Protein AF-A0A3B8MP23-F1 (afdb_monomer_lite)

pLDDT: mean 94.87, std 6.96, range [41.94, 98.75]

Structure (mmCIF, N/CA/C/O backbone):
data_AF-A0A3B8MP23-F1
#
_entry.id   AF-A0A3B8MP23-F1
#
loop_
_atom_site.group_PDB
_atom_site.id
_atom_site.type_symbol
_atom_site.label_atom_id
_atom_site.label_alt_id
_atom_site.label_comp_id
_atom_site.label_asym_id
_atom_site.label_entity_id
_atom_site.label_seq_id
_atom_site.pdbx_PDB_ins_code
_atom_site.Cartn_x
_atom_site.Cartn_y
_atom_site.Cartn_z
_atom_site.occupancy
_atom_site.B_iso_or_equiv
_atom_site.auth_seq_id
_atom_site.auth_comp_id
_atom_site.auth_asym_id
_atom_site.auth_atom_id
_atom_site.pdbx_PDB_model_num
ATOM 1 N N . MET A 1 1 ? -13.494 3.748 -15.669 1.00 80.06 1 MET A N 1
ATOM 2 C CA . MET A 1 1 ? -14.596 3.341 -16.572 1.00 80.06 1 MET A CA 1
ATOM 3 C C . MET A 1 1 ? -14.300 2.050 -17.335 1.00 80.06 1 MET A C 1
ATOM 5 O O . MET A 1 1 ? -15.055 1.112 -17.151 1.00 80.06 1 MET A O 1
ATOM 9 N N . ARG A 1 2 ? -13.201 1.937 -18.110 1.00 90.81 2 ARG A N 1
ATOM 10 C CA . ARG A 1 2 ? -12.877 0.705 -18.874 1.00 90.81 2 ARG A CA 1
ATOM 11 C C . ARG A 1 2 ? -12.898 -0.583 -18.031 1.00 90.81 2 ARG A C 1
ATOM 13 O O . ARG A 1 2 ? -13.580 -1.516 -18.419 1.00 90.81 2 ARG A O 1
ATOM 20 N N . ARG A 1 3 ? -12.248 -0.593 -16.856 1.00 88.31 3 ARG A N 1
ATOM 21 C CA . ARG A 1 3 ? -12.249 -1.756 -15.940 1.00 88.31 3 ARG A CA 1
ATOM 22 C C . ARG A 1 3 ? -13.638 -2.128 -15.401 1.00 88.31 3 ARG A C 1
ATOM 24 O O . ARG A 1 3 ? -13.903 -3.299 -15.177 1.00 88.31 3 ARG A O 1
ATOM 31 N N . CYS A 1 4 ? -14.535 -1.157 -15.227 1.00 91.81 4 CYS A N 1
ATOM 32 C CA . CYS A 1 4 ? -15.920 -1.446 -14.839 1.00 91.81 4 CYS A CA 1
ATOM 33 C C . CYS A 1 4 ? -16.707 -2.044 -16.006 1.00 91.81 4 CYS A C 1
ATOM 35 O O . CYS A 1 4 ? -17.443 -3.003 -15.824 1.00 91.81 4 CYS A O 1
ATOM 37 N N . LEU A 1 5 ? -16.513 -1.505 -17.214 1.00 92.56 5 LEU A N 1
ATOM 38 C CA . LEU A 1 5 ? -17.157 -2.013 -18.427 1.00 92.56 5 LEU A CA 1
ATOM 39 C C . LEU A 1 5 ? -16.688 -3.433 -18.779 1.00 92.56 5 LEU A C 1
ATOM 41 O O . LEU A 1 5 ? -17.471 -4.213 -19.301 1.00 92.56 5 LEU A O 1
ATOM 45 N N . SER A 1 6 ? -15.436 -3.779 -18.468 1.00 92.25 6 SER A N 1
ATOM 46 C CA . SER A 1 6 ? -14.882 -5.123 -18.671 1.00 92.25 6 SER A CA 1
ATOM 47 C C . SER A 1 6 ? -15.154 -6.094 -17.516 1.00 92.25 6 SER A C 1
ATOM 49 O O . SER A 1 6 ? -14.561 -7.170 -17.489 1.00 92.25 6 SER A O 1
ATOM 51 N N . GLY A 1 7 ? -15.960 -5.716 -16.515 1.00 90.50 7 GLY A N 1
ATOM 52 C CA . GLY A 1 7 ? -16.263 -6.561 -15.350 1.00 90.50 7 GLY A CA 1
ATOM 53 C C . GLY A 1 7 ? -15.103 -6.766 -14.366 1.00 90.50 7 GLY A C 1
ATOM 54 O O . GLY A 1 7 ? -15.263 -7.456 -13.368 1.00 90.50 7 GLY A O 1
ATOM 55 N N . HIS A 1 8 ? -13.946 -6.140 -14.594 1.00 88.62 8 HIS A N 1
ATOM 56 C CA . HIS A 1 8 ? -12.784 -6.228 -13.701 1.00 88.62 8 HIS A CA 1
ATOM 57 C C . HIS A 1 8 ? -12.941 -5.381 -12.435 1.00 88.62 8 HIS A C 1
ATOM 59 O O . HIS A 1 8 ? -12.138 -5.460 -11.518 1.00 88.62 8 HIS A O 1
ATOM 65 N N . THR A 1 9 ? -13.902 -4.472 -12.370 1.00 94.69 9 THR A N 1
ATOM 66 C CA . THR A 1 9 ? -14.163 -3.706 -11.151 1.00 94.69 9 THR A CA 1
ATOM 67 C C . THR A 1 9 ? -15.654 -3.573 -11.003 1.00 94.69 9 THR A C 1
ATOM 69 O O . THR A 1 9 ? -16.289 -2.962 -11.862 1.00 94.69 9 THR A O 1
ATOM 72 N N . ASN A 1 10 ? -16.200 -4.122 -9.924 1.00 95.81 10 ASN A N 1
ATOM 73 C CA . ASN A 1 10 ? -17.618 -4.019 -9.640 1.00 95.81 10 ASN A CA 1
ATOM 74 C C . ASN A 1 10 ? -17.969 -2.540 -9.382 1.00 95.81 10 ASN A C 1
ATOM 76 O O . ASN A 1 10 ? -17.454 -1.946 -8.431 1.00 95.81 10 ASN A O 1
ATOM 80 N N . PRO A 1 11 ? -18.797 -1.899 -10.228 1.00 94.88 11 PRO A N 1
ATOM 81 C CA . PRO A 1 11 ? -19.177 -0.504 -10.026 1.00 94.88 11 PRO A CA 1
ATOM 82 C C . PRO A 1 11 ? -20.222 -0.328 -8.915 1.00 94.88 11 PRO A C 1
ATOM 84 O O . PRO A 1 11 ? -20.501 0.807 -8.536 1.00 94.88 11 PRO A O 1
ATOM 87 N N . ARG A 1 12 ? -20.827 -1.420 -8.430 1.00 95.25 12 ARG A N 1
ATOM 88 C CA . ARG A 1 12 ? -21.842 -1.446 -7.369 1.00 95.25 12 ARG A CA 1
ATOM 89 C C . ARG A 1 12 ? -21.521 -2.577 -6.379 1.00 95.25 12 ARG A C 1
ATOM 91 O O . ARG A 1 12 ? -22.248 -3.567 -6.345 1.00 95.25 12 ARG A O 1
ATOM 98 N N . PRO A 1 13 ? -20.401 -2.480 -5.645 1.00 96.19 13 PRO A N 1
ATOM 99 C CA . PRO A 1 13 ? -20.026 -3.509 -4.689 1.00 96.19 13 PRO A CA 1
ATOM 100 C C . PRO A 1 13 ? -20.989 -3.512 -3.501 1.00 96.19 13 PRO A C 1
ATOM 102 O O . PRO A 1 13 ? -21.298 -2.460 -2.942 1.00 96.19 13 PRO A O 1
ATOM 105 N N . GLU A 1 14 ? -21.430 -4.701 -3.108 1.00 96.94 14 GLU A N 1
ATOM 106 C CA . GLU A 1 14 ? -22.029 -4.935 -1.793 1.00 96.94 14 GLU A CA 1
ATOM 107 C C . GLU A 1 14 ? -20.888 -5.225 -0.820 1.00 96.94 14 GLU A C 1
ATOM 109 O O . GLU A 1 14 ? -20.175 -6.209 -0.999 1.00 96.94 14 GLU A O 1
ATOM 114 N N . ILE A 1 15 ? -20.661 -4.322 0.133 1.00 98.06 15 ILE A N 1
ATOM 115 C CA . ILE A 1 15 ? -19.563 -4.433 1.097 1.00 98.06 15 ILE A CA 1
ATOM 116 C C . ILE A 1 15 ? -20.078 -5.122 2.349 1.00 98.06 15 ILE A C 1
ATOM 118 O O . ILE A 1 15 ? -21.081 -4.690 2.917 1.00 98.06 15 ILE A O 1
ATOM 122 N N . GLU A 1 16 ? -19.365 -6.150 2.796 1.00 98.31 16 GLU A N 1
ATOM 123 C CA . GLU A 1 16 ? -19.771 -6.976 3.929 1.00 98.31 16 GLU A CA 1
ATOM 124 C C . GLU A 1 16 ? -18.613 -7.168 4.913 1.00 98.31 16 GLU A C 1
ATOM 126 O O . GLU A 1 16 ? -17.471 -7.400 4.513 1.00 98.31 16 GLU A O 1
ATOM 131 N N . ILE A 1 17 ? -18.906 -7.093 6.213 1.00 98.44 17 ILE A N 1
ATOM 132 C CA . ILE A 1 17 ? -18.001 -7.583 7.256 1.00 98.44 17 ILE A CA 1
ATOM 133 C C . ILE A 1 17 ? -18.239 -9.087 7.376 1.00 98.44 17 ILE A C 1
ATOM 135 O O . ILE A 1 17 ? -19.299 -9.513 7.823 1.00 98.44 17 ILE A O 1
ATOM 139 N N . ILE A 1 18 ? -17.255 -9.880 6.962 1.00 98.19 18 ILE A N 1
ATOM 140 C CA . ILE A 1 18 ? -17.380 -11.342 6.858 1.00 98.19 18 ILE A CA 1
ATOM 141 C C . ILE A 1 18 ? -16.765 -12.091 8.044 1.00 98.19 18 ILE A C 1
ATOM 143 O O . ILE A 1 18 ? -16.991 -13.287 8.200 1.00 98.19 18 ILE A O 1
ATOM 147 N N . ASP A 1 19 ? -15.949 -11.408 8.846 1.00 98.12 19 ASP A N 1
ATOM 148 C CA . ASP A 1 19 ? -15.354 -11.938 10.072 1.00 98.12 19 ASP A CA 1
ATOM 149 C C . ASP A 1 19 ? -14.900 -10.776 10.963 1.00 98.12 19 ASP A C 1
ATOM 151 O O . ASP A 1 19 ? -14.381 -9.769 10.469 1.00 98.12 19 ASP A O 1
ATOM 155 N N . GLU A 1 20 ? -15.084 -10.889 12.274 1.00 98.38 20 GLU A N 1
ATOM 156 C CA . GLU A 1 20 ? -14.651 -9.863 13.217 1.00 98.38 20 GLU A CA 1
ATOM 157 C C . GLU A 1 20 ? -14.448 -10.399 14.635 1.00 98.38 20 GLU A C 1
ATOM 159 O O . GLU A 1 20 ? -15.075 -11.355 15.088 1.00 98.38 20 GLU A O 1
ATOM 164 N N . GLY A 1 21 ? -13.583 -9.714 15.377 1.00 98.19 21 GLY A N 1
ATOM 165 C CA . GLY A 1 21 ? -13.400 -9.928 16.805 1.00 98.19 21 GLY A CA 1
ATOM 166 C C . GLY A 1 21 ? -13.195 -8.609 17.541 1.00 98.19 21 GLY A C 1
ATOM 167 O O . GLY A 1 21 ? -13.373 -7.535 16.959 1.00 98.19 21 GLY A O 1
ATOM 168 N N . PRO A 1 22 ? -12.788 -8.652 18.821 1.00 98.31 22 PRO A N 1
ATOM 169 C CA . PRO A 1 22 ? -12.603 -7.439 19.615 1.00 98.31 22 PRO A CA 1
ATOM 170 C C . PRO A 1 22 ? -11.593 -6.455 19.007 1.00 98.31 22 PRO A C 1
ATOM 172 O O . PRO A 1 22 ? -11.803 -5.254 19.082 1.00 98.31 22 PRO A O 1
ATOM 175 N N . ALA A 1 23 ? -10.527 -6.959 18.375 1.00 98.38 23 ALA A N 1
ATOM 176 C CA . ALA A 1 23 ? -9.409 -6.162 17.859 1.00 98.38 23 ALA A CA 1
ATOM 177 C C . ALA A 1 23 ? -9.134 -6.384 16.357 1.00 98.38 23 ALA A C 1
ATOM 179 O O . ALA A 1 23 ? -8.046 -6.079 15.868 1.00 98.38 23 ALA A O 1
ATOM 180 N N . TYR A 1 24 ? -10.084 -6.944 15.603 1.00 98.44 24 TYR A N 1
ATOM 181 C CA . TYR A 1 24 ? -9.932 -7.083 14.154 1.00 98.44 24 TYR A CA 1
ATOM 182 C C . TYR A 1 24 ? -11.270 -7.077 13.417 1.00 98.44 24 TYR A C 1
ATOM 184 O O . TYR A 1 24 ? -12.317 -7.363 14.002 1.00 98.44 24 TYR A O 1
ATOM 192 N N . VAL A 1 25 ? -11.212 -6.771 12.123 1.00 98.56 25 VAL A N 1
ATOM 193 C CA . VAL A 1 25 ? -12.331 -6.860 11.180 1.00 98.56 25 VAL A CA 1
ATOM 194 C C . VAL A 1 25 ? -11.817 -7.301 9.808 1.00 98.56 25 VAL A C 1
ATOM 196 O O . VAL A 1 25 ? -10.731 -6.897 9.375 1.00 98.56 25 VAL A O 1
ATOM 199 N N . LYS A 1 26 ? -12.592 -8.131 9.113 1.00 98.50 26 LYS A N 1
ATOM 200 C CA . LYS A 1 26 ? -12.351 -8.554 7.736 1.00 98.50 26 LYS A CA 1
ATOM 201 C C . LYS A 1 26 ? -13.533 -8.160 6.864 1.00 98.50 26 LYS A C 1
ATOM 203 O O . LYS A 1 26 ? -14.663 -8.571 7.112 1.00 98.50 26 LYS A O 1
ATOM 208 N N . VAL A 1 27 ? -13.248 -7.378 5.832 1.00 98.56 27 VAL A N 1
ATOM 209 C CA . VAL A 1 27 ? -14.234 -6.806 4.915 1.00 98.56 27 VAL A CA 1
ATOM 210 C C . VAL A 1 27 ? -14.093 -7.447 3.538 1.00 98.56 27 VAL A C 1
ATOM 212 O O . VAL A 1 27 ? -12.995 -7.470 2.981 1.00 98.56 27 VAL A O 1
ATOM 215 N N . ASP A 1 28 ? -15.187 -7.937 2.962 1.00 97.94 28 ASP A N 1
ATOM 216 C CA . ASP A 1 28 ? -15.267 -8.262 1.537 1.00 97.94 28 ASP A CA 1
ATOM 217 C C . ASP A 1 28 ? -15.776 -7.039 0.762 1.00 97.94 28 ASP A C 1
ATOM 219 O O . ASP A 1 28 ? -16.834 -6.488 1.059 1.00 97.94 28 ASP A O 1
ATOM 223 N N . ASN A 1 29 ? -14.988 -6.579 -0.214 1.00 97.50 29 ASN A N 1
ATOM 224 C CA . ASN A 1 29 ? -15.309 -5.423 -1.052 1.00 97.50 29 ASN A CA 1
ATOM 225 C C . ASN A 1 29 ? -15.947 -5.810 -2.400 1.00 97.50 29 ASN A C 1
ATOM 227 O O . ASN A 1 29 ? -16.097 -4.950 -3.273 1.00 97.50 29 ASN A O 1
ATOM 231 N N . ASN A 1 30 ? -16.273 -7.090 -2.609 1.00 96.75 30 ASN A N 1
ATOM 232 C CA . ASN A 1 30 ? -17.023 -7.613 -3.753 1.00 96.75 30 ASN A CA 1
ATOM 233 C C . ASN A 1 30 ? -16.490 -7.118 -5.114 1.00 96.75 30 ASN A C 1
ATOM 235 O O . ASN A 1 30 ? -17.216 -6.607 -5.973 1.00 96.75 30 ASN A O 1
ATOM 239 N N . GLY A 1 31 ? -15.167 -7.171 -5.285 1.00 95.25 31 GLY A N 1
ATOM 240 C CA . GLY A 1 31 ? -14.475 -6.771 -6.511 1.00 95.25 31 GLY A CA 1
ATOM 241 C C . GLY A 1 31 ? -14.528 -5.271 -6.823 1.00 95.25 31 GLY A C 1
ATOM 242 O O . GLY A 1 31 ? -14.194 -4.873 -7.944 1.00 95.25 31 GLY A O 1
ATOM 243 N N . GLY A 1 32 ? -14.980 -4.438 -5.886 1.00 95.88 32 GLY A N 1
ATOM 244 C CA . GLY A 1 32 ? -15.171 -3.005 -6.063 1.00 95.88 32 GLY A CA 1
ATOM 245 C C . GLY A 1 32 ? -13.888 -2.181 -6.004 1.00 95.88 32 GLY A C 1
ATOM 246 O O . GLY A 1 32 ? -12.781 -2.680 -5.784 1.00 95.88 32 GLY A O 1
ATOM 247 N N . PHE A 1 33 ? -14.036 -0.866 -6.171 1.00 95.81 33 PHE A N 1
ATOM 248 C CA . PHE A 1 33 ? -12.954 0.076 -5.888 1.00 95.81 33 PHE A CA 1
ATOM 249 C C . PHE A 1 33 ? -12.534 -0.036 -4.424 1.00 95.81 33 PHE A C 1
ATOM 251 O O . PHE A 1 33 ? -13.392 -0.001 -3.543 1.00 95.81 33 PHE A O 1
ATOM 258 N N . GLY A 1 34 ? -11.228 -0.115 -4.160 1.00 95.56 34 GLY A N 1
ATOM 259 C CA . GLY A 1 34 ? -10.740 -0.354 -2.801 1.00 95.56 34 GLY A CA 1
ATOM 260 C C . GLY A 1 34 ? -11.079 0.752 -1.811 1.00 95.56 34 GLY A C 1
ATOM 261 O O . GLY A 1 34 ? -11.142 0.497 -0.619 1.00 95.56 34 GLY A O 1
ATOM 262 N N . HIS A 1 35 ? -11.391 1.951 -2.306 1.00 96.81 35 HIS A N 1
ATOM 263 C CA . HIS A 1 35 ? -11.775 3.094 -1.485 1.00 96.81 35 HIS A CA 1
ATOM 264 C C . HIS A 1 35 ? -12.904 2.796 -0.505 1.00 96.81 35 HIS A C 1
ATOM 266 O O . HIS A 1 35 ? -12.807 3.163 0.659 1.00 96.81 35 HIS A O 1
ATOM 272 N N . LEU A 1 36 ? -13.954 2.120 -0.965 1.00 96.12 36 LEU A N 1
ATOM 273 C CA . LEU A 1 36 ? -15.149 1.921 -0.156 1.00 96.12 36 LEU A CA 1
ATOM 274 C C . LEU A 1 36 ? -14.888 0.898 0.961 1.00 96.12 36 LEU A C 1
ATOM 276 O O . LEU A 1 36 ? -15.044 1.225 2.134 1.00 96.12 36 LEU A O 1
ATOM 280 N N . GLY A 1 37 ? -14.391 -0.294 0.619 1.00 97.56 37 GLY A N 1
ATOM 281 C CA . GLY A 1 37 ? -14.043 -1.318 1.607 1.00 97.56 37 GLY A CA 1
ATOM 282 C C . GLY A 1 37 ? -12.939 -0.885 2.576 1.00 97.56 37 GLY A C 1
ATOM 283 O O . GLY A 1 37 ? -12.996 -1.228 3.752 1.00 97.56 37 GLY A O 1
ATOM 284 N N . SER A 1 38 ? -11.960 -0.092 2.125 1.00 98.19 38 SER A N 1
ATOM 285 C CA . SER A 1 38 ? -10.907 0.441 3.001 1.00 98.19 38 SER A CA 1
ATOM 286 C C . SER A 1 38 ? -11.414 1.504 3.977 1.00 98.19 38 SER A C 1
ATOM 288 O O . SER A 1 38 ? -10.927 1.541 5.105 1.00 98.19 38 SER A O 1
ATOM 290 N N . VAL A 1 39 ? -12.400 2.325 3.591 1.00 98.44 39 VAL A N 1
ATOM 291 C CA . VAL A 1 39 ? -13.083 3.232 4.532 1.00 98.44 39 VAL A CA 1
ATOM 292 C C . VAL A 1 39 ? -13.805 2.419 5.603 1.00 98.44 39 VAL A C 1
ATOM 294 O O . VAL A 1 39 ? -13.525 2.620 6.781 1.00 98.44 39 VAL A O 1
ATOM 297 N N . VAL A 1 40 ? -14.628 1.441 5.205 1.00 98.44 40 VAL A N 1
ATOM 298 C CA . VAL A 1 40 ? -15.367 0.580 6.147 1.00 98.44 40 VAL A CA 1
ATOM 299 C C . VAL A 1 40 ? -14.412 -0.132 7.109 1.00 98.44 40 VAL A C 1
ATOM 301 O O . VAL A 1 40 ? -14.590 -0.074 8.322 1.00 98.44 40 VAL A O 1
ATOM 304 N N . ALA A 1 41 ? -13.345 -0.748 6.591 1.00 98.50 41 ALA A N 1
ATOM 305 C CA . ALA A 1 41 ? -12.372 -1.453 7.422 1.00 98.50 41 ALA A CA 1
ATOM 306 C C . ALA A 1 41 ? -11.655 -0.528 8.417 1.00 98.50 41 ALA A C 1
ATOM 308 O O . ALA A 1 41 ? -11.430 -0.924 9.560 1.00 98.50 41 ALA A O 1
ATOM 309 N N . MET A 1 42 ? -11.292 0.690 8.000 1.00 98.69 42 MET A N 1
ATOM 310 C CA . MET A 1 42 ? -10.618 1.651 8.872 1.00 98.69 42 MET A CA 1
ATOM 311 C C . MET A 1 42 ? -11.567 2.225 9.932 1.00 98.69 42 MET A C 1
ATOM 313 O O . MET A 1 42 ? -11.176 2.319 11.091 1.00 98.69 42 MET A O 1
ATOM 317 N N . GLU A 1 43 ? -12.815 2.556 9.582 1.00 98.62 43 GLU A N 1
ATOM 318 C CA . GLU A 1 43 ? -13.831 3.009 10.547 1.00 98.62 43 GLU A CA 1
ATOM 319 C C . GLU A 1 43 ? -14.076 1.952 11.626 1.00 98.62 43 GLU A C 1
ATOM 321 O O . GLU A 1 43 ? -13.949 2.242 12.817 1.00 98.62 43 GLU A O 1
ATOM 326 N N . SER A 1 44 ? -14.307 0.701 11.222 1.00 98.56 44 SER A N 1
ATOM 327 C CA . SER A 1 44 ? -14.486 -0.411 12.156 1.00 98.56 44 SER A CA 1
ATOM 328 C C . SER A 1 44 ? -13.240 -0.672 13.012 1.00 98.56 44 SER A C 1
ATOM 330 O O . SER A 1 44 ? -13.362 -0.984 14.198 1.00 98.56 44 SER A O 1
ATOM 332 N N . ALA A 1 45 ? -12.031 -0.526 12.457 1.00 98.69 45 ALA A N 1
ATOM 333 C CA . ALA A 1 45 ? -10.798 -0.652 13.233 1.00 98.69 45 ALA A CA 1
ATOM 334 C C . ALA A 1 45 ? -10.663 0.469 14.278 1.00 98.69 45 ALA A C 1
ATOM 336 O O . ALA A 1 45 ? -10.326 0.191 15.423 1.00 98.69 45 ALA A O 1
ATOM 337 N N . ILE A 1 46 ? -10.981 1.718 13.934 1.00 98.75 46 ILE A N 1
ATOM 338 C CA . ILE A 1 46 ? -10.965 2.853 14.873 1.00 98.75 46 ILE A CA 1
ATOM 339 C C . ILE A 1 46 ? -11.949 2.627 16.031 1.00 98.75 46 ILE A C 1
ATOM 341 O O . ILE A 1 46 ? -11.609 2.834 17.201 1.00 98.75 46 ILE A O 1
ATOM 345 N N . GLU A 1 47 ? -13.171 2.188 15.723 1.00 98.56 47 GLU A N 1
ATOM 346 C CA . GLU A 1 47 ? -14.191 1.899 16.736 1.00 98.56 47 GLU A CA 1
ATOM 347 C C . GLU A 1 47 ? -13.719 0.819 17.713 1.00 98.56 47 GLU A C 1
ATOM 349 O O . GLU A 1 47 ? -13.774 1.009 18.930 1.00 98.56 47 GLU A O 1
ATOM 354 N N . LYS A 1 48 ? -13.172 -0.281 17.188 1.00 98.69 48 LYS A N 1
ATOM 355 C CA . LYS A 1 48 ? -12.613 -1.375 17.991 1.00 98.69 48 LYS A CA 1
ATOM 356 C C . LYS A 1 48 ? -11.404 -0.927 18.814 1.00 98.69 48 LYS A C 1
ATOM 358 O O . LYS A 1 48 ? -11.357 -1.178 20.017 1.00 98.69 48 LYS A O 1
ATOM 363 N N . ALA A 1 49 ? -10.474 -0.186 18.210 1.00 98.62 49 ALA A N 1
ATOM 364 C CA . ALA A 1 49 ? -9.272 0.315 18.874 1.00 98.62 49 ALA A CA 1
ATOM 365 C C . ALA A 1 49 ? -9.588 1.238 20.063 1.00 98.62 49 ALA A C 1
ATOM 367 O O . ALA A 1 49 ? -8.828 1.257 21.027 1.00 98.62 49 ALA A O 1
ATOM 368 N N . THR A 1 50 ? -10.734 1.931 20.053 1.00 97.94 50 THR A N 1
ATOM 369 C CA . THR A 1 50 ? -11.209 2.714 21.211 1.00 97.94 50 THR A CA 1
ATOM 370 C C . THR A 1 50 ? -11.388 1.840 22.460 1.00 97.94 50 THR A C 1
ATOM 372 O O . THR A 1 50 ? -11.189 2.306 23.579 1.00 97.94 50 THR A O 1
ATOM 375 N N . GLN A 1 51 ? -11.762 0.570 22.283 1.00 97.06 51 GLN A N 1
ATOM 376 C CA . GLN A 1 51 ? -12.044 -0.368 23.373 1.00 97.06 51 GLN A CA 1
ATOM 377 C C . GLN A 1 51 ? -10.845 -1.264 23.700 1.00 97.06 51 GLN A C 1
ATOM 379 O O . GLN A 1 51 ? -10.656 -1.645 24.854 1.00 97.06 51 GLN A O 1
ATOM 384 N N . THR A 1 52 ? -10.038 -1.615 22.696 1.00 98.31 52 THR A N 1
ATOM 385 C CA . THR A 1 52 ? -8.952 -2.602 22.823 1.00 98.31 52 THR A CA 1
ATOM 386 C C . THR A 1 52 ? -7.548 -2.001 22.815 1.00 98.31 52 THR A C 1
ATOM 388 O O . THR A 1 52 ? -6.579 -2.721 23.044 1.00 98.31 52 THR A O 1
ATOM 391 N N . GLY A 1 53 ? -7.409 -0.707 22.517 1.00 98.06 53 GLY A N 1
ATOM 392 C CA . GLY A 1 53 ? -6.132 -0.002 22.357 1.00 98.06 53 GLY A CA 1
ATOM 393 C C . GLY A 1 53 ? -5.458 -0.200 20.994 1.00 98.06 53 GLY A C 1
ATOM 394 O O . GLY A 1 53 ? -4.677 0.645 20.568 1.00 98.06 53 GLY A O 1
ATOM 395 N N . VAL A 1 54 ? -5.768 -1.286 20.281 1.00 98.56 54 VAL A N 1
ATOM 396 C CA . VAL A 1 54 ? -5.296 -1.559 18.915 1.00 98.56 54 VAL A CA 1
ATOM 397 C C . VAL A 1 54 ? -6.324 -2.400 18.171 1.00 98.56 54 VAL A C 1
ATOM 399 O O . VAL A 1 54 ? -6.941 -3.292 18.758 1.00 98.56 54 VAL A O 1
ATOM 402 N N . ALA A 1 55 ? -6.493 -2.150 16.875 1.00 98.69 55 ALA A N 1
ATOM 403 C CA . ALA A 1 55 ? -7.257 -3.031 16.009 1.00 98.69 55 ALA A CA 1
ATOM 404 C C . ALA A 1 55 ? -6.729 -3.019 14.571 1.00 98.69 55 ALA A C 1
ATOM 406 O O . ALA A 1 55 ? -6.092 -2.059 14.140 1.00 98.69 55 ALA A O 1
ATOM 407 N N . ILE A 1 56 ? -7.006 -4.096 13.834 1.00 98.31 56 ILE A N 1
ATOM 408 C CA . ILE A 1 56 ? -6.590 -4.265 12.437 1.00 98.31 56 ILE A CA 1
ATOM 409 C C . ILE A 1 56 ? -7.819 -4.483 11.553 1.00 98.31 56 ILE A C 1
ATOM 411 O O . ILE A 1 56 ? -8.609 -5.396 11.786 1.00 98.31 56 ILE A O 1
ATOM 415 N N . GLY A 1 57 ? -7.947 -3.671 10.505 1.00 98.38 57 GLY A N 1
ATOM 416 C CA . GLY A 1 57 ? -8.913 -3.880 9.431 1.00 98.38 57 GLY A CA 1
ATOM 417 C C . GLY A 1 57 ? -8.254 -4.506 8.210 1.00 98.38 57 GLY A C 1
ATOM 418 O O . GLY A 1 57 ? -7.230 -4.023 7.732 1.00 98.38 57 GLY A O 1
ATOM 419 N N . THR A 1 58 ? -8.846 -5.576 7.689 1.00 98.25 58 THR A N 1
ATOM 420 C CA . THR A 1 58 ? -8.405 -6.244 6.460 1.00 98.25 58 THR A CA 1
ATOM 421 C C . THR A 1 58 ? -9.489 -6.176 5.395 1.00 98.25 58 THR A C 1
ATOM 423 O O . THR A 1 58 ? -10.673 -6.226 5.714 1.00 98.25 58 THR A O 1
ATOM 426 N N . VAL A 1 59 ? -9.094 -6.063 4.123 1.00 98.00 59 VAL A N 1
ATOM 427 C CA . VAL A 1 59 ? -10.030 -5.993 2.992 1.00 98.00 59 VAL A CA 1
ATOM 428 C C . VAL A 1 59 ? -9.648 -7.032 1.945 1.00 98.00 59 VAL A C 1
ATOM 430 O O . VAL A 1 59 ? -8.501 -7.066 1.499 1.00 98.00 59 VAL A O 1
ATOM 433 N N . ILE A 1 60 ? -10.609 -7.853 1.525 1.00 96.44 60 ILE A N 1
ATOM 434 C CA . ILE A 1 60 ? -10.477 -8.797 0.411 1.00 96.44 60 ILE A CA 1
ATOM 435 C C . ILE A 1 60 ? -11.324 -8.363 -0.785 1.00 96.44 60 ILE A C 1
ATOM 437 O O . ILE A 1 60 ? -12.170 -7.476 -0.684 1.00 96.44 60 ILE A O 1
ATOM 441 N N . GLN A 1 61 ? -11.049 -8.970 -1.943 1.00 93.94 61 GLN A N 1
ATOM 442 C CA . GLN A 1 61 ? -11.685 -8.631 -3.223 1.00 93.94 61 GLN A CA 1
ATOM 443 C C . GLN A 1 61 ? -11.653 -7.123 -3.528 1.00 93.94 61 GLN A C 1
ATOM 445 O O . GLN A 1 61 ? -12.588 -6.539 -4.072 1.00 93.94 61 GLN A O 1
ATOM 450 N N . SER A 1 62 ? -10.552 -6.477 -3.155 1.00 93.62 62 SER A N 1
ATOM 451 C CA . SER A 1 62 ? -10.353 -5.044 -3.315 1.00 93.62 62 SER A CA 1
ATOM 452 C C . SER A 1 62 ? -9.579 -4.745 -4.594 1.00 93.62 62 SER A C 1
ATOM 454 O O . SER A 1 62 ? -8.641 -5.461 -4.947 1.00 93.62 62 SER A O 1
ATOM 456 N N . ARG A 1 63 ? -9.957 -3.676 -5.298 1.00 93.25 63 ARG A N 1
ATOM 457 C CA . ARG A 1 63 ? -9.152 -3.093 -6.382 1.00 93.25 63 ARG A CA 1
ATOM 458 C C . ARG A 1 63 ? -8.385 -1.881 -5.860 1.00 93.25 63 ARG A C 1
ATOM 460 O O . ARG A 1 63 ? -8.345 -1.615 -4.665 1.00 93.25 63 ARG A O 1
ATOM 467 N N . HIS A 1 64 ? -7.773 -1.117 -6.760 1.00 93.12 64 HIS A N 1
ATOM 468 C CA . HIS A 1 64 ? -6.972 0.052 -6.398 1.00 93.12 64 HIS A CA 1
ATOM 469 C C . HIS A 1 64 ? -7.690 0.982 -5.397 1.00 93.12 64 HIS A C 1
ATOM 471 O O . HIS A 1 64 ? -8.812 1.431 -5.653 1.00 93.12 64 HIS A O 1
ATOM 477 N N . PHE A 1 65 ? -7.017 1.285 -4.285 1.00 94.88 65 PHE A N 1
ATOM 478 C CA . PHE A 1 65 ? -7.552 2.087 -3.178 1.00 94.88 65 PHE A CA 1
ATOM 479 C C . PHE A 1 65 ? -7.037 3.540 -3.150 1.00 94.88 65 PHE A C 1
ATOM 481 O O . PHE A 1 65 ? -7.231 4.255 -2.179 1.00 94.88 65 PHE A O 1
ATOM 488 N N . GLY A 1 66 ? -6.343 4.003 -4.189 1.00 94.69 66 GLY A N 1
ATOM 489 C CA . GLY A 1 66 ? -5.863 5.387 -4.230 1.00 94.69 66 GLY A CA 1
ATOM 490 C C . GLY A 1 66 ? -4.642 5.622 -3.340 1.00 94.69 66 GLY A C 1
ATOM 491 O O . GLY A 1 66 ? -3.777 4.755 -3.232 1.00 94.69 66 GLY A O 1
ATOM 492 N N . ALA A 1 67 ? -4.554 6.820 -2.761 1.00 95.94 67 ALA A N 1
ATOM 493 C CA . ALA A 1 67 ? -3.464 7.200 -1.867 1.00 95.94 67 ALA A CA 1
ATOM 494 C C . ALA A 1 67 ? -3.708 6.659 -0.451 1.00 95.94 67 ALA A C 1
ATOM 496 O O . ALA A 1 67 ? -4.797 6.840 0.105 1.00 95.94 67 ALA A O 1
ATOM 497 N N . ALA A 1 68 ? -2.699 5.997 0.114 1.00 97.62 68 ALA A N 1
ATOM 498 C CA . ALA A 1 68 ? -2.818 5.234 1.350 1.00 97.62 68 ALA A CA 1
ATOM 499 C C . ALA A 1 68 ? -2.998 6.139 2.579 1.00 97.62 68 ALA A C 1
ATOM 501 O O . ALA A 1 68 ? -3.705 5.763 3.518 1.00 97.62 68 ALA A O 1
ATOM 502 N N . PHE A 1 69 ? -2.438 7.357 2.552 1.00 97.62 69 PHE A N 1
ATOM 503 C CA . PHE A 1 69 ? -2.581 8.317 3.649 1.00 97.62 69 PHE A CA 1
ATOM 504 C C . PHE A 1 69 ? -4.036 8.666 3.957 1.00 97.62 69 PHE A C 1
ATOM 506 O O . PHE A 1 69 ? -4.337 8.988 5.101 1.00 97.62 69 PHE A O 1
ATOM 513 N N . ASN A 1 70 ? -4.950 8.575 2.980 1.00 98.06 70 ASN A N 1
ATOM 514 C CA . ASN A 1 70 ? -6.365 8.879 3.201 1.00 98.06 70 ASN A CA 1
ATOM 515 C C . ASN A 1 70 ? -6.952 8.032 4.336 1.00 98.06 70 ASN A C 1
ATOM 517 O O . ASN A 1 70 ? -7.694 8.561 5.158 1.00 98.06 70 ASN A O 1
ATOM 521 N N . TYR A 1 71 ? -6.578 6.751 4.406 1.00 98.56 71 TYR A N 1
ATOM 522 C CA . TYR A 1 71 ? -7.060 5.828 5.433 1.00 98.56 71 TYR A CA 1
ATOM 523 C C . TYR A 1 71 ? -6.315 6.019 6.749 1.00 98.56 71 TYR A C 1
ATOM 525 O O . TYR A 1 71 ? -6.942 6.103 7.799 1.00 98.56 71 TYR A O 1
ATOM 533 N N . ALA A 1 72 ? -4.987 6.166 6.709 1.00 98.62 72 ALA A N 1
ATOM 534 C CA . ALA A 1 72 ? -4.209 6.443 7.917 1.00 98.62 72 ALA A CA 1
ATOM 535 C C . ALA A 1 72 ? -4.700 7.732 8.616 1.00 98.62 72 ALA A C 1
ATOM 537 O O . ALA A 1 72 ? -4.892 7.767 9.831 1.00 98.62 72 ALA A O 1
ATOM 538 N N . MET A 1 73 ? -5.015 8.773 7.844 1.00 98.50 73 MET A N 1
ATOM 539 C CA . MET A 1 73 ? -5.543 10.031 8.368 1.00 98.50 73 MET A CA 1
ATOM 540 C C . MET A 1 73 ? -6.923 9.904 9.023 1.00 98.50 73 MET A C 1
ATOM 542 O O . MET A 1 73 ? -7.269 10.759 9.837 1.00 98.50 73 MET A O 1
ATOM 546 N N . MET A 1 74 ? -7.721 8.876 8.712 1.00 98.69 74 MET A N 1
ATOM 547 C CA . MET A 1 74 ? -9.007 8.659 9.389 1.00 98.69 74 MET A CA 1
ATOM 548 C C . MET A 1 74 ? -8.802 8.363 10.877 1.00 98.69 74 MET A C 1
ATOM 550 O O . MET A 1 74 ? -9.489 8.953 11.706 1.00 98.69 74 MET A O 1
ATOM 554 N N . ALA A 1 75 ? -7.821 7.519 11.215 1.00 98.62 75 ALA A N 1
ATOM 555 C CA . ALA A 1 75 ? -7.459 7.237 12.603 1.00 98.62 75 ALA A CA 1
ATOM 556 C C . ALA A 1 75 ? -6.805 8.456 13.266 1.00 98.62 75 ALA A C 1
ATOM 558 O O . ALA A 1 75 ? -7.171 8.824 14.379 1.00 98.62 75 ALA A O 1
ATOM 559 N N . CYS A 1 76 ? -5.932 9.163 12.540 1.00 98.38 76 CYS A N 1
ATOM 560 C CA . CYS A 1 76 ? -5.293 10.382 13.044 1.00 98.38 76 CYS A CA 1
ATOM 561 C C . CYS A 1 76 ? -6.304 11.465 13.450 1.00 98.38 76 CYS A C 1
ATOM 563 O O . CYS A 1 76 ? -6.138 12.105 14.483 1.00 98.38 76 CYS A O 1
ATOM 565 N N . LYS A 1 77 ? -7.397 11.632 12.692 1.00 97.44 77 LYS A N 1
ATOM 566 C CA . LYS A 1 77 ? -8.503 12.554 13.028 1.00 97.44 77 LYS A CA 1
ATOM 567 C C . LYS A 1 77 ? -9.268 12.171 14.299 1.00 97.44 77 LYS A C 1
ATOM 569 O O . LYS A 1 77 ? -10.101 12.941 14.767 1.00 97.44 77 LYS A O 1
ATOM 574 N N . ARG A 1 78 ? -9.028 10.973 14.825 1.00 98.06 78 ARG A N 1
ATOM 575 C CA . ARG A 1 78 ? -9.622 10.432 16.050 1.00 98.06 78 ARG A CA 1
ATOM 576 C C . ARG A 1 78 ? -8.592 10.321 17.175 1.00 98.06 78 ARG A C 1
ATOM 578 O O . ARG A 1 78 ? -8.837 9.586 18.123 1.00 98.06 78 ARG A O 1
ATOM 585 N N . ASP A 1 79 ? -7.484 11.057 17.056 1.00 97.75 79 ASP A N 1
ATOM 586 C CA . ASP A 1 79 ? -6.361 11.065 18.000 1.00 97.75 79 ASP A CA 1
ATOM 587 C C . ASP A 1 79 ? -5.718 9.676 18.180 1.00 97.75 79 ASP A C 1
ATOM 589 O O . ASP A 1 79 ? -5.297 9.274 19.261 1.00 97.75 79 ASP A O 1
ATOM 593 N N . MET A 1 80 ? -5.661 8.907 17.086 1.00 98.50 80 MET A N 1
ATOM 594 C CA . MET A 1 80 ? -5.049 7.578 17.029 1.00 98.50 80 MET A CA 1
ATOM 595 C C . MET A 1 80 ? -3.971 7.520 15.949 1.00 98.50 80 MET A C 1
ATOM 597 O O . MET 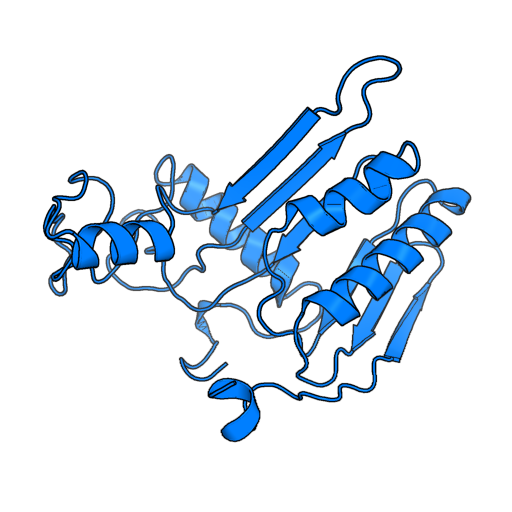A 1 80 ? -4.068 8.184 14.920 1.00 98.50 80 MET A O 1
ATOM 601 N N . ILE A 1 81 ? -2.965 6.665 16.128 1.00 98.75 81 ILE A N 1
ATOM 602 C CA . ILE A 1 81 ? -2.007 6.382 15.054 1.00 98.75 81 ILE A CA 1
ATOM 603 C C . ILE A 1 81 ? -2.706 5.562 13.969 1.00 98.75 81 ILE A C 1
ATOM 605 O O . ILE A 1 81 ? -3.205 4.467 14.224 1.00 98.75 81 ILE A O 1
ATOM 609 N N . GLY A 1 82 ? -2.710 6.083 12.746 1.00 98.62 82 GLY A N 1
ATOM 610 C CA . GLY A 1 82 ? -3.195 5.381 11.569 1.00 98.62 82 GLY A CA 1
ATOM 611 C C . GLY A 1 82 ? -2.079 4.703 10.798 1.00 98.62 82 GLY A C 1
ATOM 612 O O . GLY A 1 82 ? -1.012 5.281 10.594 1.00 98.62 82 GLY A O 1
ATOM 613 N N . TRP A 1 83 ? -2.358 3.498 10.313 1.00 98.31 83 TRP A N 1
ATOM 614 C CA . TRP A 1 83 ? -1.457 2.724 9.469 1.00 98.31 83 TRP A CA 1
ATOM 615 C C . TRP A 1 83 ? -2.243 2.077 8.333 1.00 98.31 83 TRP A C 1
ATOM 617 O O . TRP A 1 83 ? -3.266 1.435 8.567 1.00 98.31 83 TRP A O 1
ATOM 627 N N . ALA A 1 84 ? -1.783 2.265 7.098 1.00 98.19 84 ALA A N 1
ATOM 628 C CA . ALA A 1 84 ? -2.420 1.715 5.910 1.00 98.19 84 ALA A CA 1
ATOM 629 C C . ALA A 1 84 ? -1.382 1.106 4.964 1.00 98.19 84 ALA A C 1
ATOM 631 O O . ALA A 1 84 ? -0.365 1.723 4.647 1.00 98.19 84 ALA A O 1
ATOM 632 N N . ILE A 1 85 ? -1.666 -0.109 4.497 1.00 97.12 85 ILE A N 1
ATOM 633 C CA . ILE A 1 85 ? -0.846 -0.863 3.546 1.00 97.12 85 ILE A CA 1
ATOM 634 C C . ILE A 1 85 ? -1.757 -1.411 2.458 1.00 97.12 85 ILE A C 1
ATOM 636 O O . ILE A 1 85 ? -2.921 -1.729 2.698 1.00 97.12 85 ILE A O 1
ATOM 640 N N . SER A 1 86 ? -1.208 -1.557 1.258 1.00 94.75 86 SER A N 1
ATOM 641 C CA . SER A 1 86 ? -1.826 -2.361 0.214 1.00 94.75 86 SER A CA 1
ATOM 642 C C . SER A 1 86 ? -0.763 -3.103 -0.582 1.00 94.75 86 SER A C 1
ATOM 644 O O . SER A 1 86 ? 0.422 -2.774 -0.559 1.00 94.75 86 SER A O 1
ATOM 646 N N . SER A 1 87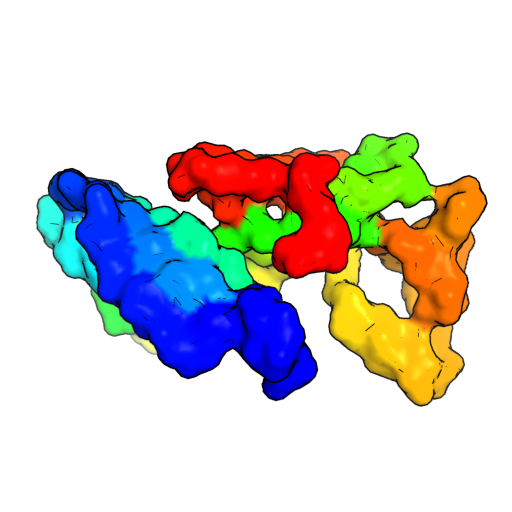 ? -1.206 -4.110 -1.311 1.00 93.31 87 SER A N 1
ATOM 647 C CA . SER A 1 87 ? -0.418 -4.858 -2.272 1.00 93.31 87 SER A CA 1
ATOM 648 C C . SER A 1 87 ? -0.892 -4.531 -3.686 1.00 93.31 87 SER A C 1
ATOM 650 O O . SER A 1 87 ? -2.083 -4.359 -3.943 1.00 93.31 87 SER A O 1
ATOM 652 N N . SER A 1 88 ? 0.027 -4.483 -4.642 1.00 91.38 88 SER A N 1
ATOM 653 C CA . SER A 1 88 ? -0.246 -4.110 -6.037 1.00 91.38 88 SER A CA 1
ATOM 654 C C . SER A 1 88 ? 0.081 -5.247 -7.009 1.00 91.38 88 SER A C 1
ATOM 656 O O . SER A 1 88 ? 0.418 -6.351 -6.590 1.00 91.38 88 SER A O 1
ATOM 658 N N . SER A 1 89 ? -0.097 -5.034 -8.312 1.00 90.75 89 SER A N 1
ATOM 659 C CA . SER A 1 89 ? 0.371 -5.980 -9.333 1.00 90.75 89 SER A CA 1
ATOM 660 C C . SER A 1 89 ? 1.912 -5.970 -9.409 1.00 90.75 89 SER A C 1
ATOM 662 O O . SER A 1 89 ? 2.522 -4.946 -9.075 1.00 90.75 89 SER A O 1
ATOM 664 N N . PRO A 1 90 ? 2.559 -7.049 -9.891 1.00 92.94 90 PRO A N 1
ATOM 665 C CA . PRO A 1 90 ? 4.012 -7.093 -10.040 1.00 92.94 90 PRO A CA 1
ATOM 666 C C . PRO A 1 90 ? 4.543 -5.930 -10.881 1.00 92.94 90 PRO A C 1
ATOM 668 O O . PRO A 1 90 ? 4.143 -5.726 -12.031 1.00 92.94 90 PRO A O 1
ATOM 671 N N . GLY A 1 91 ? 5.469 -5.167 -10.309 1.00 92.50 91 GLY A N 1
ATOM 672 C CA . GLY A 1 91 ? 6.047 -3.985 -10.947 1.00 92.50 91 GLY A CA 1
ATOM 673 C C . GLY A 1 91 ? 7.483 -3.683 -10.537 1.00 92.50 91 GLY A C 1
ATOM 674 O O . GLY A 1 91 ? 8.138 -2.913 -11.236 1.00 92.50 91 GLY A O 1
ATOM 675 N N . LEU A 1 92 ? 7.968 -4.284 -9.449 1.00 95.12 92 LEU A N 1
ATOM 676 C CA . LEU A 1 92 ? 9.320 -4.115 -8.936 1.00 95.12 92 LEU A CA 1
ATOM 677 C C . LEU A 1 92 ? 10.154 -5.390 -9.096 1.00 95.12 92 LEU A C 1
ATOM 679 O O . LEU A 1 92 ? 9.640 -6.499 -8.907 1.00 95.12 92 LEU A O 1
ATOM 683 N N . ALA A 1 93 ? 11.449 -5.216 -9.360 1.00 95.94 93 ALA A N 1
ATOM 684 C CA . ALA A 1 93 ? 12.430 -6.286 -9.208 1.00 95.94 93 ALA A CA 1
ATOM 685 C C . ALA A 1 93 ? 12.774 -6.496 -7.724 1.00 95.94 93 ALA A C 1
ATOM 687 O O . ALA A 1 93 ? 12.993 -5.514 -7.006 1.00 95.94 93 ALA A O 1
ATOM 688 N N . PRO A 1 94 ? 12.884 -7.747 -7.239 1.00 95.56 94 PRO A N 1
ATOM 689 C CA . PRO A 1 94 ? 13.646 -8.023 -6.029 1.00 95.56 94 PRO A CA 1
ATOM 690 C C . PRO A 1 94 ? 15.076 -7.502 -6.189 1.00 95.56 94 PRO A C 1
ATOM 692 O O . PRO A 1 94 ? 15.621 -7.504 -7.293 1.00 95.56 94 PRO A O 1
ATOM 695 N N . TRP A 1 95 ? 15.707 -7.065 -5.101 1.00 95.56 95 TRP A N 1
ATOM 696 C CA . TRP A 1 95 ? 17.086 -6.583 -5.179 1.00 95.56 95 TRP A CA 1
ATOM 697 C C . TRP A 1 95 ? 18.023 -7.662 -5.747 1.00 95.56 95 TRP A C 1
ATOM 699 O O . TRP A 1 95 ? 18.052 -8.786 -5.249 1.00 95.56 95 TRP A O 1
ATOM 709 N N . GLY A 1 96 ? 18.777 -7.304 -6.791 1.00 93.94 96 GLY A N 1
ATOM 710 C CA . GLY A 1 96 ? 19.652 -8.218 -7.535 1.00 93.94 96 GLY A CA 1
ATOM 711 C C . GLY A 1 96 ? 18.963 -9.014 -8.652 1.00 93.94 96 GLY A C 1
ATOM 712 O O . GLY A 1 96 ? 19.645 -9.747 -9.361 1.00 93.94 96 GLY A O 1
ATOM 713 N N . GLY A 1 97 ? 17.646 -8.881 -8.823 1.00 94.88 97 GLY A N 1
ATOM 714 C CA . GLY A 1 97 ? 16.889 -9.474 -9.927 1.00 94.88 97 GLY A CA 1
ATOM 715 C C . GLY A 1 97 ? 16.562 -8.475 -11.041 1.00 94.88 97 GLY A C 1
ATOM 716 O O . GLY A 1 97 ? 16.765 -7.271 -10.891 1.00 94.88 97 GLY A O 1
ATOM 717 N N . ALA A 1 98 ? 16.009 -8.992 -12.141 1.00 94.56 98 ALA A N 1
ATOM 718 C CA . ALA A 1 98 ? 15.560 -8.202 -13.293 1.00 94.56 98 ALA A CA 1
ATOM 719 C C . ALA A 1 98 ? 14.074 -8.407 -13.646 1.00 94.56 98 ALA A C 1
ATOM 721 O O . ALA A 1 98 ? 13.540 -7.663 -14.460 1.00 94.56 98 ALA A O 1
ATOM 722 N N . ASP A 1 99 ? 13.385 -9.358 -13.006 1.00 93.62 99 ASP A N 1
ATOM 723 C CA . ASP A 1 99 ? 11.977 -9.665 -13.273 1.00 93.62 99 ASP A CA 1
ATOM 724 C C . ASP A 1 99 ? 11.024 -8.954 -12.309 1.00 93.62 99 ASP A C 1
ATOM 726 O O . ASP A 1 99 ? 11.302 -8.802 -11.117 1.00 93.62 99 ASP A O 1
ATOM 730 N N . ARG A 1 100 ? 9.836 -8.578 -12.800 1.00 93.50 100 ARG A N 1
ATOM 731 C CA . ARG A 1 100 ? 8.756 -8.041 -11.957 1.00 93.50 100 ARG A CA 1
ATOM 732 C C . ARG A 1 100 ? 8.206 -9.142 -11.055 1.00 93.50 100 ARG A C 1
ATOM 734 O O . ARG A 1 100 ? 7.450 -9.993 -11.513 1.00 93.50 100 ARG A O 1
ATOM 741 N N . MET A 1 101 ? 8.516 -9.078 -9.767 1.00 93.56 101 MET A N 1
ATOM 742 C CA . MET A 1 101 ? 7.984 -10.026 -8.779 1.00 93.56 101 MET A CA 1
ATOM 743 C C . MET A 1 101 ? 7.282 -9.330 -7.619 1.00 93.56 101 MET A C 1
ATOM 745 O O . MET A 1 101 ? 6.281 -9.830 -7.115 1.00 93.56 101 MET A O 1
ATOM 749 N N . LEU A 1 102 ? 7.788 -8.172 -7.196 1.00 94.94 102 LEU A N 1
ATOM 750 C CA . LEU A 1 102 ? 7.246 -7.429 -6.065 1.00 94.94 102 LEU A CA 1
ATOM 751 C C . LEU A 1 102 ? 6.304 -6.332 -6.563 1.00 94.94 102 LEU A C 1
ATOM 753 O O . LEU A 1 102 ? 6.420 -5.844 -7.690 1.00 94.94 102 LEU A O 1
ATOM 757 N N . GLY A 1 103 ? 5.358 -5.931 -5.725 1.00 93.88 103 GLY A N 1
ATOM 758 C CA . GLY A 1 103 ? 4.485 -4.803 -6.025 1.00 93.88 103 GLY A CA 1
ATOM 759 C C . GLY A 1 103 ? 5.136 -3.484 -5.619 1.00 93.88 103 GLY A C 1
ATOM 760 O O . GLY A 1 103 ? 5.980 -3.449 -4.722 1.00 93.88 103 GLY A O 1
ATOM 761 N N . ASN A 1 104 ? 4.708 -2.375 -6.229 1.00 94.19 104 ASN A N 1
ATOM 762 C CA . ASN A 1 104 ? 5.058 -1.029 -5.763 1.00 94.19 104 ASN A CA 1
ATOM 763 C C . ASN A 1 104 ? 4.217 -0.650 -4.531 1.00 94.19 104 ASN A C 1
ATOM 765 O O . ASN A 1 104 ? 3.494 0.345 -4.523 1.00 94.19 104 ASN A O 1
ATOM 769 N N . ASN A 1 105 ? 4.254 -1.530 -3.533 1.00 93.12 105 ASN A N 1
ATOM 770 C CA . ASN A 1 105 ? 3.315 -1.594 -2.426 1.00 93.12 105 ASN A CA 1
ATOM 771 C C . ASN A 1 105 ? 3.459 -0.350 -1.541 1.00 93.12 105 ASN A C 1
ATOM 773 O O . ASN A 1 105 ? 4.587 -0.050 -1.127 1.00 93.12 105 ASN A O 1
ATOM 777 N N . PRO A 1 106 ? 2.367 0.393 -1.288 1.00 94.25 106 PRO A N 1
A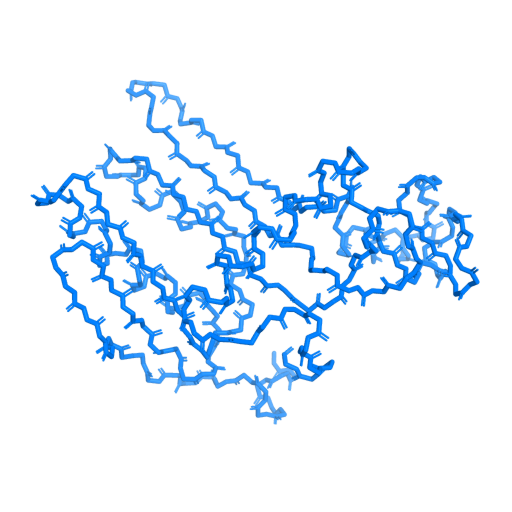TOM 778 C CA . PRO A 1 106 ? 2.415 1.566 -0.439 1.00 94.25 106 PRO A CA 1
ATOM 779 C C . PRO A 1 106 ? 2.443 1.190 1.041 1.00 94.25 106 PRO A C 1
ATOM 781 O O . PRO A 1 106 ? 1.845 0.196 1.463 1.00 94.25 106 PRO A O 1
ATOM 784 N N . VAL A 1 107 ? 3.084 2.050 1.823 1.00 96.56 107 VAL A N 1
ATOM 785 C CA . VAL A 1 107 ? 2.957 2.105 3.275 1.00 96.56 107 VAL A CA 1
ATOM 786 C C . VAL A 1 107 ? 2.696 3.549 3.678 1.00 96.56 107 VAL A C 1
ATOM 788 O O . VAL A 1 107 ? 3.430 4.455 3.275 1.00 96.56 107 VAL A O 1
ATOM 791 N N . ALA A 1 108 ? 1.647 3.756 4.469 1.00 98.38 108 ALA A N 1
ATOM 792 C CA . ALA A 1 108 ? 1.318 5.060 5.010 1.00 98.38 108 ALA A CA 1
ATOM 793 C C . ALA A 1 108 ? 1.102 5.022 6.519 1.00 98.38 108 ALA A C 1
ATOM 795 O O . ALA A 1 108 ? 0.470 4.105 7.044 1.00 98.38 108 ALA A O 1
ATOM 796 N N . PHE A 1 109 ? 1.599 6.056 7.188 1.00 98.69 109 PHE A N 1
ATOM 797 C CA . PHE A 1 109 ? 1.397 6.316 8.606 1.00 98.69 109 PHE A CA 1
ATOM 798 C C . PHE A 1 109 ? 0.884 7.738 8.792 1.00 98.69 109 PHE A C 1
ATOM 800 O O . PHE A 1 109 ? 1.317 8.651 8.089 1.00 98.69 109 PHE A O 1
ATOM 807 N N . ALA A 1 110 ? 0.001 7.926 9.764 1.00 98.69 110 ALA A N 1
ATOM 808 C CA . ALA A 1 110 ? -0.423 9.238 10.227 1.00 98.69 110 ALA A CA 1
ATOM 809 C C . ALA A 1 110 ? -0.433 9.236 11.755 1.00 98.69 110 ALA A C 1
ATOM 811 O O . ALA A 1 110 ? -1.057 8.368 12.366 1.00 98.69 110 ALA A O 1
ATOM 812 N N . VAL A 1 111 ? 0.284 10.176 12.362 1.00 98.69 111 VAL A N 1
ATOM 813 C CA . VAL A 1 111 ? 0.472 10.257 13.814 1.00 98.69 111 VAL A CA 1
ATOM 814 C C . VAL A 1 111 ? -0.014 11.625 14.297 1.00 98.69 111 VAL A C 1
ATOM 816 O O . VAL A 1 111 ? 0.469 12.635 13.775 1.00 98.69 111 VAL A O 1
ATOM 819 N N . PRO A 1 112 ? -0.944 11.683 15.269 1.00 98.25 112 PRO A N 1
ATOM 820 C CA . PRO A 1 112 ? -1.395 12.950 15.837 1.00 98.25 112 PRO A CA 1
ATOM 821 C C . PRO A 1 112 ? -0.249 13.654 16.576 1.00 98.25 112 PRO A C 1
ATOM 823 O O . PRO A 1 112 ? 0.598 13.003 17.190 1.00 98.25 112 PRO A O 1
ATOM 826 N N . ALA A 1 113 ? -0.226 14.986 16.510 1.00 97.69 113 ALA A N 1
ATOM 827 C CA . ALA A 1 113 ? 0.847 15.822 17.057 1.00 97.69 113 ALA A CA 1
ATOM 828 C C . ALA A 1 113 ? 0.337 16.895 18.044 1.00 97.69 113 ALA A C 1
ATOM 830 O O . ALA A 1 113 ? 0.997 17.908 18.271 1.00 97.69 113 ALA A O 1
ATOM 831 N N . GLY A 1 114 ? -0.830 16.670 18.662 1.00 95.06 114 GLY A N 1
ATOM 832 C CA . GLY A 1 114 ? -1.437 17.618 19.598 1.00 95.06 114 GLY A CA 1
ATOM 833 C C . GLY A 1 114 ? -1.921 18.886 18.893 1.00 95.06 114 GLY A C 1
ATOM 834 O O . GLY A 1 114 ? -2.858 18.825 18.103 1.00 95.06 114 GLY A O 1
ATOM 835 N N . GLU A 1 115 ? -1.299 20.025 19.205 1.00 95.62 115 GLU A N 1
ATOM 836 C CA . GLU A 1 115 ? -1.629 21.332 18.607 1.00 95.62 115 GLU A CA 1
ATOM 837 C C . GLU A 1 115 ? -0.962 21.562 17.240 1.00 95.62 115 GLU A C 1
ATOM 839 O O . GLU A 1 115 ? -1.352 22.478 16.518 1.00 95.62 115 GLU A O 1
ATOM 844 N N . GLU A 1 116 ? 0.021 20.734 16.878 1.00 97.38 116 GLU A N 1
ATOM 845 C CA . GLU A 1 116 ? 0.762 20.830 15.619 1.00 97.38 116 GLU A CA 1
ATOM 846 C C . GLU A 1 116 ? 0.136 19.972 14.510 1.00 97.38 116 GLU A C 1
ATOM 848 O O . GLU A 1 116 ? -0.673 19.068 14.754 1.00 97.38 116 GLU A O 1
ATOM 853 N N . ASP A 1 117 ? 0.568 20.213 13.270 1.00 96.94 117 ASP A N 1
ATOM 854 C CA . ASP A 1 117 ? 0.170 19.384 12.135 1.00 96.94 117 ASP A CA 1
ATOM 855 C C . ASP A 1 117 ? 0.625 17.917 12.316 1.00 96.94 117 ASP A C 1
ATOM 857 O O . ASP A 1 117 ? 1.754 17.658 12.752 1.00 96.94 117 ASP A O 1
ATOM 861 N N . PRO A 1 118 ? -0.211 16.929 11.939 1.00 98.00 118 PRO A N 1
ATOM 862 C CA . PRO A 1 118 ? 0.142 15.518 12.040 1.00 98.00 118 PRO A CA 1
ATOM 863 C C . PRO A 1 118 ? 1.405 15.140 11.265 1.00 98.00 118 PRO A C 1
ATOM 865 O O . PRO A 1 118 ? 1.647 15.608 10.150 1.00 98.00 118 PRO A O 1
ATOM 868 N N . ILE A 1 119 ? 2.154 14.175 11.798 1.00 98.38 119 ILE A N 1
ATOM 869 C CA . ILE A 1 119 ? 3.248 13.548 11.054 1.00 98.38 119 ILE A CA 1
ATOM 870 C C . ILE A 1 119 ? 2.636 12.531 10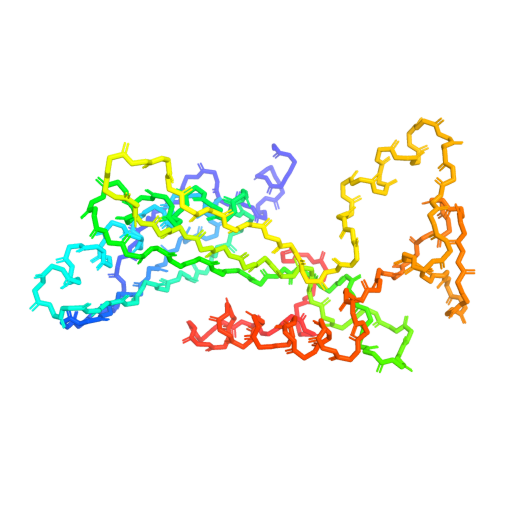.093 1.00 98.38 119 ILE A C 1
ATOM 872 O O . ILE A 1 119 ? 2.046 11.539 10.527 1.00 98.38 119 ILE A O 1
ATOM 876 N N . VAL A 1 120 ? 2.801 12.759 8.788 1.00 98.44 120 VAL A N 1
ATOM 877 C CA . VAL A 1 120 ? 2.271 11.883 7.737 1.00 98.44 120 VAL A CA 1
ATOM 878 C C . VAL A 1 120 ? 3.396 11.369 6.849 1.00 98.44 120 VAL A C 1
ATOM 880 O O . VAL A 1 120 ? 4.149 12.140 6.257 1.00 98.44 120 VAL A O 1
ATOM 883 N N . LEU A 1 121 ? 3.476 10.047 6.724 1.00 98.25 121 LEU A N 1
ATOM 884 C CA . LEU A 1 121 ? 4.292 9.357 5.732 1.00 98.25 121 LEU A CA 1
ATOM 885 C C . LEU A 1 121 ? 3.353 8.646 4.759 1.00 98.25 121 LEU A C 1
ATOM 887 O O . LEU A 1 121 ? 2.483 7.904 5.198 1.00 98.25 121 LEU A O 1
ATOM 891 N N . ASP A 1 122 ? 3.554 8.825 3.456 1.00 97.25 122 ASP A N 1
ATOM 892 C CA . ASP A 1 122 ? 2.943 7.996 2.411 1.00 97.25 122 ASP A CA 1
ATOM 893 C C . ASP A 1 122 ? 3.965 7.780 1.307 1.00 97.25 122 ASP A C 1
ATOM 895 O O . ASP A 1 122 ? 4.403 8.725 0.644 1.00 97.25 122 ASP A O 1
ATOM 899 N N . MET A 1 123 ? 4.399 6.535 1.158 1.00 96.06 123 MET A N 1
ATOM 900 C CA . MET A 1 123 ? 5.425 6.182 0.195 1.00 96.06 123 MET A CA 1
ATOM 901 C C . MET A 1 123 ? 5.152 4.827 -0.439 1.00 96.06 123 MET A C 1
ATOM 903 O O . MET A 1 123 ? 4.637 3.905 0.193 1.00 96.06 123 MET A O 1
ATOM 907 N N . ALA A 1 124 ? 5.564 4.697 -1.695 1.00 94.25 124 ALA A N 1
ATOM 908 C CA . ALA A 1 124 ? 5.637 3.414 -2.373 1.00 94.25 124 ALA A CA 1
ATOM 909 C C . ALA A 1 124 ? 7.000 2.747 -2.123 1.00 94.25 124 ALA A C 1
ATOM 911 O O . ALA A 1 124 ? 7.981 3.415 -1.801 1.00 94.25 124 ALA A O 1
ATOM 912 N N . SER A 1 125 ? 7.072 1.426 -2.293 1.00 94.50 125 SER A N 1
ATOM 913 C CA . SER A 1 125 ? 8.314 0.672 -2.053 1.00 94.50 125 SER A CA 1
ATOM 914 C C . SER A 1 125 ? 9.356 0.771 -3.185 1.00 94.50 125 SER A C 1
ATOM 916 O O . SER A 1 125 ? 10.508 0.365 -3.019 1.00 94.50 125 SER A O 1
ATOM 918 N N . GLY A 1 126 ? 8.976 1.315 -4.339 1.00 95.06 126 GLY A N 1
ATOM 919 C CA . GLY A 1 126 ? 9.869 1.636 -5.447 1.00 95.06 126 GLY A CA 1
ATOM 920 C C . GLY A 1 126 ? 10.585 2.973 -5.258 1.00 95.06 126 GLY A C 1
ATOM 921 O O . GLY A 1 126 ? 10.106 3.859 -4.559 1.00 95.06 126 GLY A O 1
ATOM 922 N N . VAL A 1 127 ? 11.708 3.154 -5.954 1.00 95.19 127 VAL A N 1
ATOM 923 C CA . VAL A 1 127 ? 12.428 4.444 -6.066 1.00 95.19 127 VAL A CA 1
ATOM 924 C C . VAL A 1 127 ? 11.570 5.574 -6.651 1.00 95.19 127 VAL A C 1
ATOM 926 O O . VAL A 1 127 ? 11.888 6.751 -6.492 1.00 95.19 127 VAL A O 1
ATOM 929 N N . SER A 1 128 ? 10.485 5.232 -7.350 1.00 94.19 128 SER A N 1
ATOM 930 C CA . SER A 1 128 ? 9.546 6.174 -7.956 1.00 94.19 128 SER A CA 1
ATOM 931 C C . SER A 1 128 ? 8.162 5.530 -8.121 1.00 94.19 128 SER A C 1
ATOM 933 O O . SER A 1 128 ? 7.911 4.410 -7.678 1.00 94.19 128 SER A O 1
ATOM 935 N N . ALA A 1 129 ? 7.238 6.231 -8.775 1.00 92.69 129 ALA A N 1
ATOM 936 C CA . ALA A 1 129 ? 5.919 5.713 -9.124 1.00 92.69 129 ALA A CA 1
ATOM 937 C C . ALA A 1 129 ? 5.804 5.476 -10.635 1.00 92.69 129 ALA A C 1
ATOM 939 O O . ALA A 1 129 ? 6.237 6.308 -11.435 1.00 92.69 129 ALA A O 1
ATOM 940 N N . TRP A 1 130 ? 5.113 4.404 -11.039 1.00 92.81 130 TRP A N 1
ATOM 941 C CA . TRP A 1 130 ? 4.796 4.144 -12.452 1.00 92.81 130 TRP A CA 1
ATOM 942 C C . TRP A 1 130 ? 4.061 5.310 -13.123 1.00 92.81 130 TRP A C 1
ATOM 944 O O . TRP A 1 130 ? 4.321 5.608 -14.286 1.00 92.81 130 TRP A O 1
ATOM 954 N N . GLY A 1 131 ? 3.204 6.024 -12.383 1.00 92.25 131 GLY A N 1
ATOM 955 C CA . GLY A 1 131 ? 2.556 7.242 -12.877 1.00 92.25 131 GLY A CA 1
ATOM 956 C C . GLY A 1 131 ? 3.559 8.336 -13.252 1.00 92.25 131 GLY A C 1
ATOM 957 O O . GLY A 1 131 ? 3.421 8.952 -14.302 1.00 92.25 131 GLY A O 1
ATOM 958 N N . ARG A 1 132 ? 4.622 8.522 -12.457 1.00 93.81 132 ARG A N 1
ATOM 959 C CA . ARG A 1 132 ? 5.672 9.518 -12.723 1.00 93.81 132 ARG A CA 1
ATOM 960 C C . ARG A 1 132 ? 6.528 9.139 -13.935 1.00 93.81 132 ARG A C 1
ATOM 962 O O . ARG A 1 132 ? 6.874 10.018 -14.719 1.00 93.81 132 ARG A O 1
ATOM 969 N N . ILE A 1 133 ? 6.813 7.849 -14.127 1.00 95.25 133 ILE A N 1
ATOM 970 C CA . ILE A 1 133 ? 7.454 7.336 -15.352 1.00 95.25 133 ILE A CA 1
ATOM 971 C C . ILE A 1 133 ? 6.554 7.583 -16.569 1.00 95.25 133 ILE A C 1
ATOM 973 O O . ILE A 1 133 ? 7.025 8.071 -17.593 1.00 95.25 133 ILE A O 1
ATOM 977 N N . GLY A 1 134 ? 5.251 7.310 -16.446 1.00 95.50 134 GLY A N 1
ATOM 978 C CA . GLY A 1 134 ? 4.264 7.598 -17.487 1.00 95.50 134 GLY A CA 1
ATOM 979 C C . GLY A 1 134 ? 4.225 9.079 -17.867 1.00 95.50 134 GLY A C 1
ATOM 980 O O . GLY A 1 134 ? 4.245 9.403 -19.049 1.00 95.50 134 GLY A O 1
ATOM 981 N N . THR A 1 135 ? 4.255 9.982 -16.885 1.00 96.50 135 THR A N 1
ATOM 982 C CA . THR A 1 135 ? 4.336 11.431 -17.122 1.00 96.50 135 THR A CA 1
ATOM 983 C C . THR A 1 135 ? 5.610 11.819 -17.870 1.00 96.50 135 THR A C 1
ATOM 985 O O . THR A 1 135 ? 5.539 12.558 -18.847 1.00 96.50 135 THR A O 1
ATOM 988 N N . LYS A 1 136 ? 6.771 11.285 -17.472 1.00 96.69 136 LYS A N 1
ATOM 989 C CA . LYS A 1 136 ? 8.036 11.537 -18.178 1.00 96.69 136 LYS A CA 1
ATOM 990 C C . LYS A 1 136 ? 8.015 11.023 -19.616 1.00 96.69 136 LYS A C 1
ATOM 992 O O . LYS A 1 136 ? 8.464 11.730 -20.510 1.00 96.69 136 LYS A O 1
ATOM 997 N N . ARG A 1 137 ? 7.397 9.862 -19.857 1.00 96.50 137 ARG A N 1
ATOM 998 C CA . ARG A 1 137 ? 7.147 9.337 -21.208 1.00 96.50 137 ARG A CA 1
ATOM 999 C C . ARG A 1 137 ? 6.309 10.297 -22.050 1.00 96.50 137 ARG A C 1
ATOM 1001 O O . ARG A 1 137 ? 6.641 10.547 -23.199 1.00 96.50 137 ARG A O 1
ATOM 1008 N N . LEU A 1 138 ? 5.228 10.836 -21.482 1.00 96.44 138 LEU A N 1
ATOM 1009 C CA . LEU A 1 138 ? 4.345 11.776 -22.181 1.00 96.44 138 LEU A CA 1
ATOM 1010 C C . LEU A 1 138 ? 5.063 13.073 -22.569 1.00 96.44 138 LEU A C 1
ATOM 1012 O O . LEU A 1 138 ? 4.788 13.613 -23.636 1.00 96.44 138 LEU A O 1
ATOM 1016 N N . TYR A 1 139 ? 5.978 13.555 -21.727 1.00 97.19 139 TYR A N 1
ATOM 1017 C CA . TYR A 1 139 ? 6.748 14.774 -21.987 1.00 97.19 139 TYR A CA 1
ATOM 1018 C C . TYR A 1 139 ? 8.070 14.542 -22.732 1.00 97.19 139 TYR A C 1
ATOM 1020 O O . TYR A 1 139 ? 8.766 15.508 -23.030 1.00 97.19 139 TYR A O 1
ATOM 1028 N N . GLY A 1 140 ? 8.427 13.292 -23.049 1.00 95.50 140 GLY A N 1
ATOM 1029 C CA . GLY A 1 140 ? 9.710 12.968 -23.681 1.00 95.50 140 GLY A CA 1
ATOM 1030 C C . GLY A 1 140 ? 10.922 13.282 -22.794 1.00 95.50 140 GLY A C 1
ATOM 1031 O O . GLY A 1 140 ? 11.996 13.602 -23.296 1.00 95.50 140 GLY A O 1
ATOM 1032 N N . GLU A 1 141 ? 10.753 13.234 -21.472 1.00 97.31 141 GLU A N 1
ATOM 1033 C CA . GLU A 1 141 ? 11.815 13.513 -20.510 1.00 97.31 141 GLU A CA 1
ATOM 1034 C C . GLU A 1 141 ? 12.544 12.243 -20.071 1.00 97.31 141 GLU A C 1
ATOM 1036 O O . GLU A 1 141 ? 11.921 11.227 -19.759 1.00 97.31 141 GLU A O 1
ATOM 1041 N N . LYS A 1 142 ? 13.863 12.346 -19.897 1.00 97.31 142 LYS A N 1
ATOM 1042 C CA . LYS A 1 142 ? 14.683 11.272 -19.326 1.00 97.31 142 LYS A CA 1
ATOM 1043 C C . LYS A 1 142 ? 14.336 10.973 -17.860 1.00 97.31 142 LYS A C 1
ATOM 1045 O O . LYS A 1 142 ? 13.926 11.859 -17.089 1.00 97.31 142 LYS A O 1
ATOM 1050 N N . LEU A 1 143 ? 14.510 9.708 -17.487 1.00 96.38 143 LEU A N 1
ATOM 1051 C CA . LEU A 1 143 ? 14.496 9.187 -16.122 1.00 96.38 143 LEU A CA 1
ATOM 1052 C C . LEU A 1 143 ? 15.881 9.346 -15.469 1.00 96.38 143 LEU A C 1
ATOM 1054 O O . LEU A 1 143 ? 16.854 9.740 -16.107 1.00 96.38 143 LEU A O 1
ATOM 1058 N N . THR A 1 144 ? 15.978 9.027 -14.181 1.00 92.56 144 THR A N 1
ATOM 1059 C CA . THR A 1 144 ? 17.274 8.798 -13.529 1.00 92.56 144 THR A CA 1
ATOM 1060 C C . THR A 1 144 ? 17.692 7.342 -13.763 1.00 92.56 144 THR A C 1
ATOM 1062 O O . THR A 1 144 ? 16.842 6.455 -13.708 1.00 92.56 144 THR A O 1
ATOM 1065 N N . MET A 1 145 ? 18.981 7.086 -14.023 1.00 89.50 145 MET A N 1
ATOM 1066 C CA . MET A 1 145 ? 19.490 5.747 -14.387 1.00 89.50 145 MET A CA 1
ATOM 1067 C C . MET A 1 145 ? 19.231 4.663 -13.329 1.00 89.50 145 MET A C 1
ATOM 1069 O O . MET A 1 145 ? 19.234 3.484 -13.650 1.00 89.50 145 MET A O 1
ATOM 1073 N N . ASP A 1 146 ? 19.009 5.032 -12.071 1.00 89.94 146 ASP A N 1
ATOM 1074 C CA . ASP A 1 146 ? 18.751 4.114 -10.958 1.00 89.94 146 ASP A CA 1
ATOM 1075 C C . ASP A 1 146 ? 17.257 3.815 -10.746 1.00 89.94 146 ASP A C 1
ATOM 1077 O O . ASP A 1 146 ? 16.882 3.207 -9.742 1.00 89.94 146 ASP A O 1
ATOM 1081 N N . TRP A 1 147 ? 16.385 4.242 -11.666 1.00 95.19 147 TRP A N 1
ATOM 1082 C CA . TRP A 1 147 ? 14.950 4.028 -11.518 1.00 95.19 147 TRP A CA 1
ATOM 1083 C C . TRP A 1 147 ? 14.476 2.691 -12.050 1.00 95.19 147 TRP A C 1
ATOM 1085 O O . TRP A 1 147 ? 13.677 2.016 -11.402 1.00 95.19 147 TRP A O 1
ATOM 1095 N N . VAL A 1 148 ? 14.895 2.340 -13.260 1.00 97.06 148 VAL A N 1
ATOM 1096 C CA . VAL A 1 148 ? 14.271 1.261 -14.018 1.00 97.06 148 VAL A CA 1
ATOM 1097 C C . VAL A 1 148 ? 15.293 0.426 -14.767 1.00 97.06 148 VAL A C 1
ATOM 1099 O O . VAL A 1 148 ? 16.377 0.898 -15.102 1.00 97.06 148 VAL A O 1
ATOM 1102 N N . LEU A 1 149 ? 14.894 -0.805 -15.064 1.00 97.12 149 LEU A N 1
ATOM 1103 C CA . LEU A 1 149 ? 15.570 -1.713 -15.973 1.00 97.12 149 LEU A CA 1
ATOM 1104 C C . LEU A 1 149 ? 14.770 -1.849 -17.273 1.00 97.12 149 LEU A C 1
ATOM 1106 O O . LEU A 1 149 ? 13.531 -1.778 -17.260 1.00 97.12 149 LEU A O 1
ATOM 1110 N N . ASP A 1 150 ? 15.479 -2.052 -18.377 1.00 96.31 150 ASP A N 1
ATOM 1111 C CA . ASP A 1 150 ? 14.921 -2.412 -19.678 1.00 96.31 150 ASP A CA 1
ATOM 1112 C C . ASP A 1 150 ? 14.541 -3.907 -19.759 1.00 96.31 150 ASP A C 1
ATOM 1114 O O . ASP A 1 150 ? 14.458 -4.607 -18.746 1.00 96.31 150 ASP A O 1
ATOM 1118 N N . ALA A 1 151 ? 14.229 -4.394 -20.965 1.00 95.06 151 ALA A N 1
ATOM 1119 C CA . ALA A 1 151 ? 13.827 -5.785 -21.190 1.00 95.06 151 ALA A CA 1
ATOM 1120 C C . ALA A 1 151 ? 14.971 -6.797 -21.009 1.00 95.06 151 ALA A C 1
ATOM 1122 O O . ALA A 1 151 ? 14.696 -7.965 -20.747 1.00 95.06 151 ALA A O 1
ATOM 1123 N N . ASP A 1 152 ? 16.217 -6.344 -21.127 1.00 95.25 152 ASP A N 1
ATOM 1124 C CA . ASP A 1 152 ? 17.422 -7.156 -20.972 1.00 95.25 152 ASP A CA 1
ATOM 1125 C C . ASP A 1 152 ? 17.974 -7.078 -19.534 1.00 95.25 152 ASP A C 1
ATOM 1127 O O . ASP A 1 152 ? 18.988 -7.696 -19.211 1.00 95.25 152 ASP A O 1
ATOM 1131 N N . GLY A 1 153 ? 17.298 -6.331 -18.653 1.00 94.94 153 GLY A N 1
ATOM 1132 C CA . GLY A 1 153 ? 17.689 -6.142 -17.260 1.00 94.94 153 GLY A CA 1
ATOM 1133 C C . GLY A 1 153 ? 18.760 -5.070 -17.053 1.00 94.94 153 GLY A C 1
ATOM 1134 O O . GLY A 1 153 ? 19.324 -4.992 -15.961 1.00 94.94 153 GLY A O 1
ATOM 1135 N N . ASN A 1 154 ? 19.042 -4.233 -18.056 1.00 96.06 154 ASN A N 1
ATOM 1136 C CA . ASN A 1 154 ? 20.024 -3.158 -17.943 1.00 96.06 154 ASN A CA 1
ATOM 1137 C C . ASN A 1 154 ? 19.369 -1.853 -17.459 1.00 96.06 154 ASN A C 1
ATOM 1139 O O . ASN A 1 154 ? 18.235 -1.556 -17.840 1.00 96.06 154 ASN A O 1
ATOM 1143 N N . PRO A 1 155 ? 20.062 -1.036 -16.643 1.00 96.19 155 PRO A N 1
ATOM 1144 C CA . PRO A 1 155 ? 19.580 0.292 -16.274 1.00 96.19 155 PRO A CA 1
ATOM 1145 C C . PRO A 1 155 ? 19.359 1.192 -17.499 1.00 96.19 155 PRO A C 1
ATOM 1147 O O . PRO A 1 155 ? 20.219 1.253 -18.377 1.00 96.19 155 PRO A O 1
ATOM 1150 N N . THR A 1 156 ? 18.249 1.935 -17.531 1.00 96.81 156 THR A N 1
ATOM 1151 C CA . THR A 1 156 ? 17.924 2.865 -18.628 1.00 96.81 156 THR A CA 1
ATOM 1152 C C . THR A 1 156 ? 17.362 4.193 -18.117 1.00 96.81 156 THR A C 1
ATOM 1154 O O . THR A 1 156 ? 16.650 4.241 -17.110 1.00 96.81 156 THR A O 1
ATOM 1157 N N . ASP A 1 157 ? 17.672 5.285 -18.824 1.00 96.75 157 ASP A N 1
ATOM 1158 C CA . ASP A 1 157 ? 17.065 6.603 -18.620 1.00 96.75 157 ASP A CA 1
ATOM 1159 C C . ASP A 1 157 ? 15.914 6.891 -19.599 1.00 96.75 157 ASP A C 1
ATOM 1161 O O . ASP A 1 157 ? 15.263 7.933 -19.482 1.00 96.75 157 ASP A O 1
ATOM 1165 N N . ASP A 1 158 ? 15.619 5.979 -20.529 1.00 96.94 158 ASP A N 1
ATOM 1166 C CA . ASP A 1 158 ? 14.517 6.138 -21.472 1.00 96.94 158 ASP A CA 1
ATOM 1167 C C . ASP A 1 158 ? 13.196 5.640 -20.850 1.00 96.94 158 ASP A C 1
ATOM 1169 O O . ASP A 1 158 ? 13.030 4.446 -20.558 1.00 96.94 158 ASP A O 1
ATOM 1173 N N . PRO A 1 159 ? 12.192 6.518 -20.653 1.00 96.75 159 PRO A N 1
ATOM 1174 C CA . PRO A 1 159 ? 10.898 6.104 -20.131 1.00 96.75 159 PRO A CA 1
ATOM 1175 C C . PRO A 1 159 ? 10.119 5.152 -21.054 1.00 96.75 159 PRO A C 1
ATOM 1177 O O . PRO A 1 159 ? 9.164 4.528 -20.579 1.00 96.75 159 PRO A O 1
ATOM 1180 N N . HIS A 1 160 ? 10.448 5.034 -22.342 1.00 96.56 160 HIS A N 1
ATOM 1181 C CA . HIS A 1 160 ? 9.850 4.065 -23.269 1.00 96.56 160 HIS A CA 1
ATOM 1182 C C . HIS A 1 160 ? 10.387 2.647 -23.060 1.00 96.56 160 HIS A C 1
ATOM 1184 O O . HIS A 1 160 ? 9.607 1.688 -23.151 1.00 96.56 160 HIS A O 1
ATOM 1190 N N . ASP A 1 161 ? 11.656 2.528 -22.677 1.00 96.50 161 ASP A N 1
ATOM 1191 C CA . ASP A 1 161 ? 12.314 1.246 -22.425 1.00 96.50 161 ASP A CA 1
ATOM 1192 C C . ASP A 1 161 ? 12.081 0.725 -21.008 1.00 96.50 161 ASP A C 1
ATOM 1194 O O . ASP A 1 161 ? 12.243 -0.466 -20.766 1.00 96.50 161 ASP A O 1
ATOM 1198 N N . ALA A 1 162 ? 11.595 1.568 -20.092 1.00 95.88 162 ALA A N 1
ATOM 1199 C CA . ALA A 1 162 ? 11.247 1.203 -18.720 1.00 95.88 162 ALA A CA 1
ATOM 1200 C C . ALA A 1 162 ? 10.348 -0.052 -18.632 1.00 95.88 162 ALA A C 1
ATOM 1202 O O . ALA A 1 162 ? 9.120 0.016 -18.807 1.00 95.88 162 ALA A O 1
ATOM 1203 N N . LYS A 1 163 ? 10.950 -1.205 -18.307 1.00 95.19 163 LYS A N 1
ATOM 1204 C CA . LYS A 1 163 ? 10.250 -2.473 -18.078 1.00 95.19 163 LYS A CA 1
ATOM 1205 C C . LYS A 1 163 ? 10.113 -2.784 -16.611 1.00 95.19 163 LYS A C 1
ATOM 1207 O O . LYS A 1 163 ? 9.018 -3.159 -16.219 1.00 95.19 163 LYS A O 1
ATOM 1212 N N . VAL A 1 164 ? 11.123 -2.617 -15.777 1.00 95.69 164 VAL A N 1
ATOM 1213 C CA . VAL A 1 164 ? 11.029 -3.017 -14.364 1.00 95.69 164 VAL A CA 1
ATOM 1214 C C . VAL A 1 164 ? 11.473 -1.873 -13.479 1.00 95.69 164 VAL A C 1
ATOM 1216 O O . VAL A 1 164 ? 12.471 -1.239 -13.771 1.00 95.69 164 VAL A O 1
ATOM 1219 N N . LEU A 1 165 ? 10.716 -1.560 -12.430 1.00 96.56 165 LEU A N 1
ATOM 1220 C CA . LEU A 1 165 ? 11.054 -0.484 -11.496 1.00 96.56 165 LEU A CA 1
ATOM 1221 C C . LEU A 1 165 ? 11.891 -1.050 -10.339 1.00 96.56 165 LEU A C 1
ATOM 1223 O O . LEU A 1 165 ? 11.673 -2.177 -9.894 1.00 96.56 165 LEU A O 1
ATOM 1227 N N . LEU A 1 166 ? 12.863 -0.283 -9.855 1.00 97.06 166 LEU A N 1
ATOM 1228 C CA . LEU A 1 166 ? 13.752 -0.711 -8.778 1.00 97.06 166 LEU A CA 1
ATOM 1229 C C . LEU A 1 166 ? 13.211 -0.315 -7.390 1.00 97.06 166 LEU A C 1
ATOM 1231 O O . LEU A 1 166 ? 12.528 0.706 -7.253 1.00 97.06 166 LEU A O 1
ATOM 1235 N N . PRO A 1 167 ? 13.486 -1.109 -6.340 1.00 96.50 167 PRO A N 1
ATOM 1236 C CA . PRO A 1 167 ? 13.093 -0.790 -4.971 1.00 96.50 167 PRO A CA 1
ATOM 1237 C C . PRO A 1 167 ? 13.941 0.348 -4.389 1.00 96.50 167 PRO A C 1
ATOM 1239 O O . PRO A 1 167 ? 15.148 0.422 -4.638 1.00 96.50 167 PRO A O 1
ATOM 1242 N N . PHE A 1 168 ? 13.342 1.216 -3.566 1.00 95.12 168 PHE A N 1
ATOM 1243 C CA . PHE A 1 168 ? 14.108 2.285 -2.917 1.00 95.12 168 PHE A CA 1
ATOM 1244 C C . PHE A 1 168 ? 15.143 1.711 -1.943 1.00 95.12 168 PHE A C 1
ATOM 1246 O O . PHE A 1 168 ? 14.915 0.702 -1.281 1.00 95.12 168 PHE A O 1
ATOM 1253 N N . GLY A 1 169 ? 16.315 2.339 -1.834 1.00 94.75 169 GLY A N 1
ATOM 1254 C CA . GLY A 1 169 ? 17.345 1.876 -0.896 1.00 94.75 169 GLY A CA 1
ATOM 1255 C C . GLY A 1 169 ? 17.804 0.424 -1.122 1.00 94.75 169 GLY A C 1
ATOM 1256 O O . GLY A 1 169 ? 18.273 -0.219 -0.180 1.00 94.75 169 GLY A O 1
ATOM 1257 N N . GLY A 1 170 ? 17.639 -0.108 -2.340 1.00 94.38 170 GLY A N 1
ATOM 1258 C CA . GLY A 1 170 ? 18.091 -1.439 -2.739 1.00 94.38 170 GLY A CA 1
ATOM 1259 C C . GLY A 1 170 ? 17.447 -2.568 -1.931 1.00 94.38 170 GLY A C 1
ATOM 1260 O O . GLY A 1 170 ? 16.225 -2.727 -1.910 1.00 94.38 170 GLY A O 1
ATOM 1261 N N . SER A 1 171 ? 18.273 -3.372 -1.257 1.00 96.25 171 SER A N 1
ATOM 1262 C CA . SER A 1 171 ? 17.823 -4.549 -0.501 1.00 96.25 171 SER A CA 1
ATOM 1263 C C . SER A 1 171 ? 16.815 -4.215 0.602 1.00 96.25 171 SER A C 1
ATOM 1265 O O . SER A 1 171 ? 15.920 -5.015 0.871 1.00 96.25 171 SER A O 1
ATOM 1267 N N . LYS A 1 172 ? 16.891 -3.015 1.195 1.00 96.75 172 LYS A N 1
ATOM 1268 C CA . LYS A 1 172 ? 15.958 -2.575 2.242 1.00 96.75 172 LYS A CA 1
ATOM 1269 C C . LYS A 1 172 ? 14.550 -2.335 1.698 1.00 96.75 172 LYS A C 1
ATOM 1271 O O . LYS A 1 172 ? 13.603 -2.886 2.252 1.00 96.75 172 LYS A O 1
ATOM 1276 N N . GLY A 1 173 ? 14.399 -1.576 0.610 1.00 95.81 173 GLY A N 1
ATOM 1277 C CA . GLY A 1 173 ? 13.087 -1.382 -0.017 1.00 95.81 173 GLY A CA 1
ATOM 1278 C C . GLY A 1 173 ? 12.552 -2.664 -0.638 1.00 95.81 173 GLY A C 1
ATOM 1279 O O . GLY A 1 173 ? 11.350 -2.891 -0.598 1.00 95.81 173 GLY A O 1
ATOM 1280 N N . SER A 1 174 ? 13.426 -3.555 -1.121 1.00 96.81 174 SER A N 1
ATOM 1281 C CA . SER A 1 174 ? 13.014 -4.885 -1.585 1.00 96.81 174 SER A CA 1
ATOM 1282 C C . SER A 1 174 ? 12.408 -5.713 -0.449 1.00 96.81 174 SER A C 1
ATOM 1284 O O . SER A 1 174 ? 11.353 -6.320 -0.626 1.00 96.81 174 SER A O 1
ATOM 1286 N N . GLY A 1 175 ? 13.055 -5.733 0.722 1.00 97.06 175 GLY A N 1
ATOM 1287 C CA . GLY A 1 175 ? 12.526 -6.402 1.911 1.00 97.06 175 GLY A CA 1
ATOM 1288 C C . GLY A 1 175 ? 11.228 -5.762 2.404 1.00 97.06 175 GLY A C 1
ATOM 1289 O O . GLY A 1 175 ? 10.281 -6.470 2.740 1.00 97.06 175 GLY A O 1
ATOM 1290 N N . LEU A 1 176 ? 11.141 -4.428 2.374 1.00 96.38 176 LEU A N 1
ATOM 1291 C CA . LEU A 1 176 ? 9.921 -3.714 2.744 1.00 96.38 176 LEU A CA 1
ATOM 1292 C C . LEU A 1 176 ? 8.766 -4.041 1.791 1.00 96.38 176 LEU A C 1
ATOM 1294 O O . LEU A 1 176 ? 7.693 -4.402 2.261 1.00 96.38 176 LEU A O 1
ATOM 1298 N N . ALA A 1 177 ? 8.992 -4.002 0.475 1.00 96.06 177 ALA A N 1
ATOM 1299 C CA . ALA A 1 177 ? 7.992 -4.341 -0.539 1.00 96.06 177 ALA A CA 1
ATOM 1300 C C . ALA A 1 177 ? 7.422 -5.751 -0.333 1.00 96.06 177 ALA A C 1
ATOM 1302 O O . ALA A 1 177 ? 6.210 -5.952 -0.445 1.00 96.06 177 ALA A O 1
ATOM 1303 N N . MET A 1 178 ? 8.294 -6.708 0.003 1.00 96.25 178 MET A N 1
ATOM 1304 C CA . MET A 1 178 ? 7.914 -8.081 0.329 1.00 96.25 178 MET A CA 1
ATOM 1305 C C . MET A 1 178 ? 7.038 -8.137 1.583 1.00 96.25 178 MET A C 1
ATOM 1307 O O . MET A 1 178 ? 5.972 -8.742 1.548 1.00 96.25 178 MET A O 1
ATOM 1311 N N . MET A 1 179 ? 7.427 -7.464 2.669 1.00 96.88 179 MET A N 1
ATOM 1312 C CA . MET A 1 179 ? 6.615 -7.443 3.891 1.00 96.88 179 MET A CA 1
ATOM 1313 C C . MET A 1 179 ? 5.267 -6.749 3.690 1.00 96.88 179 MET A C 1
ATOM 1315 O O . MET A 1 179 ? 4.257 -7.231 4.198 1.00 96.88 179 MET A O 1
ATOM 1319 N N . MET A 1 180 ? 5.223 -5.667 2.910 1.00 95.94 180 MET A N 1
ATOM 1320 C CA . MET A 1 180 ? 3.965 -5.013 2.546 1.00 95.94 180 MET A CA 1
ATOM 1321 C C . MET A 1 180 ? 3.069 -5.931 1.711 1.00 95.94 180 MET A C 1
ATOM 1323 O O . MET A 1 180 ? 1.853 -5.890 1.865 1.00 95.94 180 MET A O 1
ATOM 1327 N N . ASP A 1 181 ? 3.642 -6.801 0.872 1.00 95.25 181 ASP A N 1
ATOM 1328 C CA . ASP A 1 181 ? 2.856 -7.819 0.172 1.00 95.25 181 ASP A CA 1
ATOM 1329 C C . ASP A 1 181 ? 2.294 -8.868 1.135 1.00 95.25 181 ASP A C 1
ATOM 1331 O O . ASP A 1 181 ? 1.112 -9.191 1.070 1.00 95.25 181 ASP A O 1
ATOM 1335 N N . VAL A 1 182 ? 3.101 -9.367 2.073 1.00 95.94 182 VAL A N 1
ATOM 1336 C CA . VAL A 1 182 ? 2.635 -10.325 3.088 1.00 95.94 182 VAL A CA 1
ATOM 1337 C C . VAL A 1 182 ? 1.476 -9.729 3.895 1.00 95.94 182 VAL A C 1
ATOM 1339 O O . VAL A 1 182 ? 0.437 -10.368 4.043 1.00 95.94 182 VAL A O 1
ATOM 1342 N N . LEU A 1 183 ? 1.613 -8.489 4.364 1.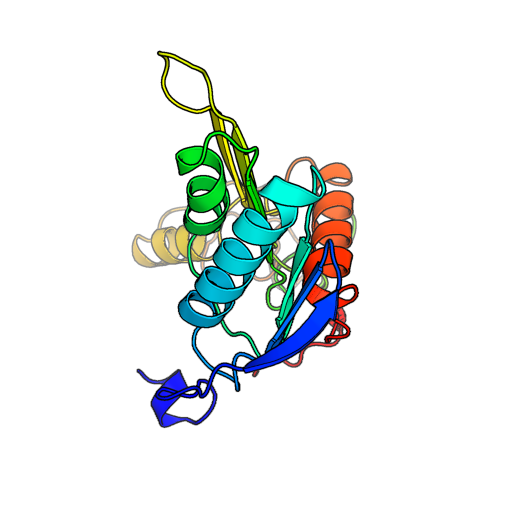00 96.31 183 LEU A N 1
ATOM 1343 C CA . LEU A 1 183 ? 0.590 -7.814 5.167 1.00 96.31 183 LEU A CA 1
ATOM 1344 C C . LEU A 1 183 ? -0.641 -7.399 4.346 1.00 96.31 183 LEU A C 1
ATOM 1346 O O . LEU A 1 183 ? -1.763 -7.506 4.826 1.00 96.31 183 LEU A O 1
ATOM 1350 N N . GLY A 1 184 ? -0.453 -6.943 3.107 1.00 94.50 184 GLY A N 1
ATOM 1351 C CA . GLY A 1 184 ? -1.540 -6.493 2.235 1.00 94.50 184 GLY A CA 1
ATOM 1352 C C . GLY A 1 184 ? -2.229 -7.610 1.445 1.00 94.50 184 GLY A C 1
ATOM 1353 O O . GLY A 1 184 ? -3.292 -7.378 0.877 1.00 94.50 184 GLY A O 1
ATOM 1354 N N . SER A 1 185 ? -1.637 -8.804 1.364 1.00 94.06 185 SER A N 1
ATOM 1355 C CA . SER A 1 185 ? -2.147 -9.929 0.567 1.00 94.06 185 SER A CA 1
ATOM 1356 C C . SER A 1 185 ? -2.338 -11.197 1.384 1.00 94.06 185 SER A C 1
ATOM 1358 O O . SER A 1 185 ? -3.413 -11.776 1.343 1.00 94.06 185 SER A O 1
ATOM 1360 N N . ILE A 1 186 ? -1.324 -11.654 2.119 1.00 95.19 186 ILE A N 1
ATOM 1361 C CA . ILE A 1 186 ? -1.365 -12.964 2.791 1.00 95.19 186 ILE A CA 1
ATOM 1362 C C . ILE A 1 186 ? -2.142 -12.884 4.106 1.00 95.19 186 ILE A C 1
ATOM 1364 O O . ILE A 1 186 ? -2.970 -13.750 4.367 1.00 95.19 186 ILE A O 1
ATOM 1368 N N . LEU A 1 187 ? -1.930 -11.832 4.902 1.00 96.00 187 LEU A N 1
ATOM 1369 C CA . LEU A 1 187 ? -2.676 -11.587 6.141 1.00 96.00 187 LEU A CA 1
ATOM 1370 C C . LEU A 1 187 ? -4.209 -11.589 5.945 1.00 96.00 187 LEU A C 1
ATOM 1372 O O . LEU A 1 187 ? -4.886 -12.251 6.727 1.00 96.00 187 LEU A O 1
ATOM 1376 N N . PRO A 1 188 ? -4.788 -10.938 4.912 1.00 93.75 188 PRO A N 1
ATOM 1377 C CA . PRO A 1 188 ? -6.224 -11.035 4.636 1.00 93.75 188 PRO A CA 1
ATOM 1378 C C . PRO A 1 188 ? -6.656 -12.378 4.004 1.00 93.75 188 PRO A C 1
ATOM 1380 O O . PRO A 1 188 ? -7.836 -12.548 3.690 1.00 93.75 188 PRO A O 1
ATOM 1383 N N . PHE A 1 189 ? -5.739 -13.339 3.830 1.00 91.44 189 PHE A N 1
ATOM 1384 C CA . PHE A 1 189 ? -5.917 -14.601 3.094 1.00 91.44 189 PHE A CA 1
ATOM 1385 C C . PHE A 1 189 ? -6.215 -14.410 1.597 1.00 91.44 189 PHE A C 1
ATOM 1387 O O . PHE A 1 189 ? -7.000 -15.145 1.001 1.00 91.44 189 PHE A O 1
ATOM 1394 N N . GLY A 1 190 ? -5.605 -13.393 0.993 1.00 89.06 190 GLY A N 1
ATOM 1395 C CA . GLY A 1 190 ? -5.640 -13.120 -0.440 1.00 89.06 190 GLY A CA 1
ATOM 1396 C C . GLY A 1 190 ? -4.451 -13.714 -1.204 1.00 89.06 190 GLY A C 1
ATOM 1397 O O . GLY A 1 190 ? -3.732 -14.592 -0.728 1.00 89.06 190 GLY A O 1
ATOM 1398 N N . VAL A 1 191 ? -4.240 -13.213 -2.424 1.00 89.38 191 VAL A N 1
ATOM 1399 C CA . VAL A 1 191 ? -3.197 -13.692 -3.346 1.00 89.38 191 VAL A CA 1
ATOM 1400 C C . VAL A 1 191 ? -1.978 -12.773 -3.299 1.00 89.38 191 VAL A C 1
ATOM 1402 O O . VAL A 1 191 ? -2.093 -11.571 -3.568 1.00 89.38 191 VAL A O 1
ATOM 1405 N N . ALA A 1 192 ? -0.815 -13.350 -2.984 1.00 90.69 192 ALA A N 1
ATOM 1406 C CA . ALA A 1 192 ? 0.476 -12.661 -2.983 1.00 90.69 192 ALA A CA 1
ATOM 1407 C C . ALA A 1 192 ? 0.840 -12.125 -4.375 1.00 90.69 192 ALA A C 1
ATOM 1409 O O . ALA A 1 192 ? 0.509 -12.737 -5.393 1.00 90.69 192 ALA A O 1
ATOM 1410 N N . THR A 1 193 ? 1.555 -11.000 -4.422 1.00 90.94 193 THR A N 1
ATOM 1411 C CA . THR A 1 193 ? 1.849 -10.263 -5.658 1.00 90.94 193 THR A CA 1
ATOM 1412 C C . THR A 1 193 ? 2.454 -11.135 -6.770 1.00 90.94 193 THR A C 1
ATOM 1414 O O . THR A 1 193 ? 1.909 -11.087 -7.873 1.00 90.94 193 THR A O 1
ATOM 1417 N N . PRO A 1 194 ? 3.476 -11.989 -6.534 1.00 88.31 194 PRO A N 1
ATOM 1418 C CA . PRO A 1 194 ? 4.073 -12.819 -7.591 1.00 88.31 194 PRO A CA 1
ATOM 1419 C C . PRO A 1 194 ? 3.101 -13.800 -8.263 1.00 88.31 194 PRO A C 1
ATOM 1421 O O . PRO A 1 194 ? 3.377 -14.298 -9.351 1.00 88.31 194 PRO A O 1
ATOM 1424 N N . HIS A 1 195 ? 1.978 -14.106 -7.610 1.00 87.88 195 HIS A N 1
ATOM 1425 C CA . HIS A 1 195 ? 0.970 -15.045 -8.099 1.00 87.88 195 HIS A CA 1
ATOM 1426 C C . HIS A 1 195 ? -0.256 -14.355 -8.706 1.00 87.88 195 HIS A C 1
ATOM 1428 O O . HIS A 1 195 ? -1.132 -15.041 -9.236 1.00 87.88 195 HIS A O 1
ATOM 1434 N N . ARG A 1 196 ? -0.319 -13.018 -8.665 1.00 83.62 196 ARG A N 1
ATOM 1435 C CA . ARG A 1 196 ? -1.364 -12.248 -9.346 1.00 83.62 196 ARG A CA 1
ATOM 1436 C C . ARG A 1 196 ? -1.142 -12.319 -10.843 1.00 83.62 196 ARG A C 1
ATOM 1438 O O . ARG A 1 196 ? -0.047 -12.038 -11.334 1.00 83.62 196 ARG A O 1
ATOM 1445 N N . ARG A 1 197 ? -2.184 -12.680 -11.583 1.00 64.31 197 ARG A N 1
ATOM 1446 C CA . ARG A 1 197 ? -2.128 -12.625 -13.047 1.00 64.31 197 ARG A CA 1
ATOM 1447 C C . ARG A 1 197 ? -2.369 -11.173 -13.450 1.00 64.31 197 ARG A C 1
ATOM 1449 O O . ARG A 1 197 ? -3.073 -10.453 -12.754 1.00 64.31 197 ARG A O 1
ATOM 1456 N N . GLY A 1 198 ? -1.773 -10.713 -14.551 1.00 53.25 198 GLY A N 1
ATOM 1457 C CA . GLY A 1 198 ? -1.789 -9.298 -14.978 1.00 53.25 198 GLY A CA 1
ATOM 1458 C C . GLY A 1 198 ? -3.171 -8.671 -15.252 1.00 53.25 198 GLY A C 1
ATOM 1459 O O . GLY A 1 198 ? -3.234 -7.546 -15.745 1.00 53.25 198 GLY A O 1
ATOM 1460 N N . GLU A 1 199 ? -4.252 -9.383 -14.940 1.00 45.22 199 GLU A N 1
ATOM 1461 C CA . GLU A 1 199 ? -5.658 -9.018 -15.117 1.00 45.22 199 GLU A CA 1
ATOM 1462 C C . GLU A 1 199 ? -6.389 -8.783 -13.771 1.00 45.22 199 GLU A C 1
ATOM 1464 O O . GLU A 1 199 ? -7.546 -8.358 -13.763 1.00 45.22 199 GLU A O 1
ATOM 1469 N N . ASP A 1 200 ? -5.710 -8.967 -12.631 1.00 41.94 200 ASP A N 1
ATOM 1470 C CA . ASP A 1 200 ? -6.219 -8.623 -11.292 1.00 41.94 200 ASP A CA 1
ATOM 1471 C C . ASP A 1 200 ? -6.085 -7.110 -10.968 1.00 41.94 200 ASP A C 1
ATOM 1473 O O . ASP A 1 200 ? -5.112 -6.437 -11.390 1.00 41.94 200 ASP A O 1
#

Sequence (200 aa):
MRRCLSGHTNPRPEIEIIDEGPAYVKVDNNGGFGHLGSVVAMESAIEKATQTGVAIGTVIQSRHFGAAFNYAMMACKRDMIGWAISSSSPGLAPWGGADRMLGNNPVAFAVPAGEEDPIVLDMASGVSAWGRIGTKRLYGEKLTMDWVLDADGNPTDDPHDAKVLLPFGGSKGSGLAMMMDVLGSILPFGVATPHRRGED

Secondary structure (DSSP, 8-state)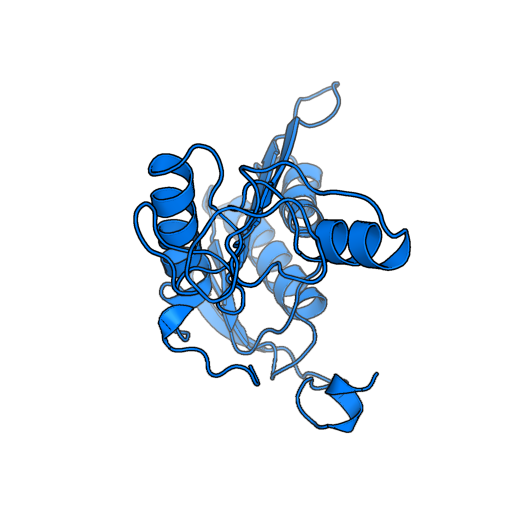:
-HHHHTTSSBSS---EEEEEETTEEEEE-TTB-HHHHHHHHHHHHHHHHHHHS--EEEEES------THHHHHHHHTTTS-EEEE---SEEEPPTT--S--EE--EEEEEEEETTEEEEEEEEESBSS-HHHHHHHHHHTPPPPTTSEE-TTS-EE--TTT--EEPBTTTHHHHHHHHHHHIIIIITTT---GGG--TT-

Foldseek 3Di:
DVCCVVVQAPCDFDKDFPDDDLAETEIERRLHAQQVQLQVQLVVNLVSCVPVVHHGGAYPSHDHNPFFQVSQVVNLVVQHKRKGKAFDAFAADQFVGQDRQFGQIWIWIWHHDVPDDIDIDIGTQFPDDLVVLVVCQVVVHFQDQQFAAFPVSHGGRGSVRGDHGYGPPGNVSSVVRQVSQCVNAPVSPHDGNNPDDPSD

Radius of gyration: 17.87 Å; chains: 1; bounding box: 42×36×47 Å